Protein AF-A0AAD5E4S0-F1 (afdb_monomer)

Solvent-accessible surface area (backbone atoms only — not comparable to full-atom values): 16588 Å² total; per-residue (Å²): 146,89,89,82,89,83,87,84,79,86,90,78,84,78,90,80,91,84,88,80,88,84,82,89,85,84,90,88,87,88,84,90,81,80,92,80,89,74,92,77,89,83,89,81,81,92,75,86,80,80,84,74,90,68,81,85,71,92,66,89,72,76,75,74,69,77,75,75,76,74,74,66,76,81,69,72,75,75,76,70,91,72,64,88,67,81,81,69,80,57,63,67,66,51,32,57,50,37,41,74,74,71,42,52,69,69,58,24,51,50,54,49,52,57,50,48,53,54,48,52,53,50,50,53,54,50,56,70,74,52,79,54,70,68,58,52,52,51,54,53,49,52,52,52,52,52,50,53,50,53,51,53,50,50,55,49,50,54,51,49,53,51,51,52,53,48,51,51,49,54,51,51,52,51,51,51,52,52,50,53,50,53,50,53,51,51,50,53,50,51,52,51,49,54,52,48,51,53,51,52,49,53,48,50,54,51,54,53,51,52,52,50,52,50,53,52,52,53,52,48,55,48,50,53,51,52,51,53,49,53,50,51,52,51,52,50,50,54,51,51,52,50,51,51,52,54,50,51,54,52,51,51,51,50,51,51,54,52,51,58,59,74,79,103

Organism: NCBI:txid1314678

Radius of gyration: 64.19 Å; Cα contacts (8 Å, |Δi|>4): 14; chains: 1; bounding box: 134×62×197 Å

Foldseek 3Di:
DPDDPDPPDPPDDDDDDDDDDDDDDDDDDDDDDDDDDDDDDDDDDDDDDPPDPDDDDPDPPPPPPPPPPCPPPPPPPPPPPDDPPCPPPPLPVQLVVVVVVPDDSVVSNVVSVVVVVVVVVVVVVVVVVDDDPVVVVVVVVVVVVVVVVVVVVVVVVVVVVVVVVVVVVVVVVVVVVVVVVVVVVVVVVVVVVVVVVVVVVVVVVVVVVVVVVVVVVVVVVVVVVVVVVVVVVVVVVVVVVVVVVVVVVVVVVVVVVVVVVVVD

Mean predicted aligned error: 19.93 Å

pLDDT: mean 75.77, std 26.3, range [25.3, 98.69]

Sequence (264 aa):
MASKLWKLSVSNLSKSNISSNIASKPAISLHSAPQTNRSQSLQCSRSLVSTAYRGISLEQRQLTLYSSDRRGFHSTPLARDNSVSPYHFDTFKFVRRLEAEGFTLEQSEAVMSSLREVIDESMVNLSNTMVTKAEQEKTVYTYKVDFASLKSEIQLLEKNDFTMMKAEHERLQGEIEKLRQKLREEITRTQANVRLDLNLEKGRIRDEASAQEIKIKETDTRIESEIAGLRTQMEAIKFQILQYMVGTITGAGALILAYLRMFK

Secondary structure (DSSP, 8-state):
--SSSSSSS---------------------------------------------------------------------------------HHHHHHHHHHTT--HHHHHHHHHHHHHHHHHHHHHHHHHSPPHHHHHHHHHHHHHHHHHHHHHHHHHHHHHHHHHHHHHHHHHHHHHHHHHHHHHHHHHHHHHHHHHHHHHHHHHHHHHHHHHHHHHHHHHHHHHHHHHHHHHHHHHHHHHHHHHHHHHHHHHHHHHHHHHH--

Structure (mmCIF, N/CA/C/O backbone):
data_AF-A0AAD5E4S0-F1
#
_entry.id   AF-A0AAD5E4S0-F1
#
loop_
_atom_site.group_PDB
_atom_site.id
_atom_site.type_symbol
_atom_site.label_atom_id
_atom_site.label_alt_id
_atom_site.label_comp_id
_atom_site.label_asym_id
_atom_site.label_entity_id
_atom_site.label_seq_id
_atom_site.pdbx_PDB_ins_code
_atom_site.Cartn_x
_atom_site.Cartn_y
_atom_site.Cartn_z
_atom_site.occupancy
_atom_site.B_iso_or_equiv
_atom_site.auth_seq_id
_atom_site.auth_comp_id
_atom_site.auth_asym_id
_atom_site.auth_atom_id
_atom_site.pdbx_PDB_model_num
ATOM 1 N N . MET A 1 1 ? -53.804 33.446 -5.342 1.00 48.72 1 MET A N 1
ATOM 2 C CA . MET A 1 1 ? -52.505 34.070 -4.998 1.00 48.72 1 MET A CA 1
ATOM 3 C C . MET A 1 1 ? -52.370 34.188 -3.479 1.00 48.72 1 MET A C 1
ATOM 5 O O . MET A 1 1 ? -52.589 35.257 -2.937 1.00 48.72 1 MET A O 1
ATOM 9 N N . ALA A 1 2 ? -52.067 33.091 -2.778 1.00 44.34 2 ALA A N 1
ATOM 10 C CA . ALA A 1 2 ? -51.912 33.100 -1.317 1.00 44.34 2 ALA A CA 1
ATOM 11 C C . ALA A 1 2 ? -51.135 31.857 -0.842 1.00 44.34 2 ALA A C 1
ATOM 13 O O . ALA A 1 2 ? -51.718 30.943 -0.277 1.00 44.34 2 ALA A O 1
ATOM 14 N N . SER A 1 3 ? -49.833 31.760 -1.139 1.00 43.56 3 SER A N 1
ATOM 15 C CA . SER A 1 3 ? -48.955 30.700 -0.584 1.00 43.56 3 SER A CA 1
ATOM 16 C C . SER A 1 3 ? -47.459 31.065 -0.623 1.00 43.56 3 SER A C 1
ATOM 18 O O . SER A 1 3 ? -46.618 30.212 -0.886 1.00 43.56 3 SER A O 1
ATOM 20 N N . LYS A 1 4 ? -47.091 32.339 -0.410 1.00 48.72 4 LYS A N 1
ATOM 21 C CA . LYS A 1 4 ? -45.670 32.763 -0.389 1.00 48.72 4 LYS A CA 1
ATOM 22 C C . LYS A 1 4 ? -45.287 33.762 0.715 1.00 48.72 4 LYS A C 1
ATOM 24 O O . LYS A 1 4 ? -44.223 34.358 0.637 1.00 48.72 4 LYS A O 1
ATOM 29 N N . LEU A 1 5 ? -46.092 33.913 1.769 1.00 44.03 5 LEU A N 1
ATOM 30 C CA . LEU A 1 5 ? -45.849 34.912 2.826 1.00 44.03 5 LEU A CA 1
ATOM 31 C C . LEU A 1 5 ? -45.750 34.321 4.241 1.00 44.03 5 LEU A C 1
ATOM 33 O O . LEU A 1 5 ? -46.274 34.900 5.179 1.00 44.03 5 LEU A O 1
ATOM 37 N N . TRP A 1 6 ? -45.074 33.179 4.411 1.00 41.22 6 TRP A N 1
ATOM 38 C CA . TRP A 1 6 ? -44.786 32.625 5.751 1.00 41.22 6 TRP A CA 1
ATOM 39 C C . TRP A 1 6 ? -43.362 32.061 5.914 1.00 41.22 6 TRP A C 1
ATOM 41 O O . TRP A 1 6 ? -43.086 31.305 6.836 1.00 41.22 6 TRP A O 1
ATOM 51 N N . LYS A 1 7 ? -42.430 32.433 5.023 1.00 42.06 7 LYS A N 1
ATOM 52 C CA . LYS A 1 7 ? -41.017 31.995 5.066 1.00 42.06 7 LYS A CA 1
ATOM 53 C C . LYS A 1 7 ? -40.014 33.128 5.319 1.00 42.06 7 LYS A C 1
ATOM 55 O O . LYS A 1 7 ? -38.871 33.049 4.889 1.00 42.06 7 LYS A O 1
ATOM 60 N N . LEU A 1 8 ? -40.446 34.171 6.023 1.00 43.22 8 LEU A N 1
ATOM 61 C CA . LEU A 1 8 ? -39.612 35.298 6.453 1.00 43.22 8 LEU A CA 1
ATOM 62 C C . LEU A 1 8 ? -40.018 35.702 7.873 1.00 43.22 8 LEU A C 1
ATOM 64 O O . LEU A 1 8 ? -40.630 36.738 8.100 1.00 43.22 8 LEU A O 1
ATOM 68 N N . SER A 1 9 ? -39.744 34.827 8.832 1.00 41.34 9 SER A N 1
ATOM 69 C CA . SER A 1 9 ? -39.702 35.182 10.247 1.00 41.34 9 SER A CA 1
ATOM 70 C C . SER A 1 9 ? -38.852 34.136 10.952 1.00 41.34 9 SER A C 1
ATOM 72 O O . SER A 1 9 ? -38.962 32.953 10.646 1.00 41.34 9 SER A O 1
ATOM 74 N N . VAL A 1 10 ? -38.006 34.577 11.877 1.00 41.78 10 VAL A N 1
ATOM 75 C CA . VAL A 1 10 ? -37.023 33.791 12.641 1.00 41.78 10 VAL A CA 1
ATOM 76 C C . VAL A 1 10 ? -35.677 33.545 11.934 1.00 41.78 10 VAL A C 1
ATOM 78 O O . VAL A 1 10 ? -35.061 32.489 12.018 1.00 41.78 10 VAL A O 1
ATOM 81 N N . SER A 1 11 ? -35.152 34.593 11.302 1.00 40.69 11 SER A N 1
ATOM 82 C CA . SER A 1 11 ? -33.710 34.845 11.222 1.00 40.69 11 SER A CA 1
ATOM 83 C C . SER A 1 11 ? -33.380 36.026 12.139 1.00 40.69 11 SER A C 1
ATOM 85 O O . SER A 1 11 ? -33.351 37.159 11.672 1.00 40.69 11 SER A O 1
ATOM 87 N N . ASN A 1 12 ? -33.264 35.780 13.449 1.00 34.16 12 ASN A N 1
ATOM 88 C CA . ASN A 1 12 ? -32.577 36.627 14.441 1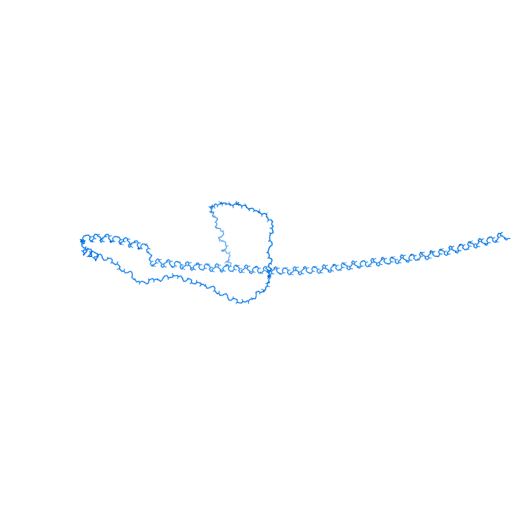.00 34.16 12 ASN A CA 1
ATOM 89 C C . ASN A 1 12 ? -32.970 36.182 15.852 1.00 34.16 12 ASN A C 1
ATOM 91 O O . ASN A 1 12 ? -34.032 36.553 16.330 1.00 34.16 12 ASN A O 1
ATOM 95 N N . LEU A 1 13 ? -32.102 35.425 16.519 1.00 38.56 13 LEU A N 1
ATOM 96 C CA . LEU A 1 13 ? -31.955 35.414 17.978 1.00 38.56 13 LEU A CA 1
ATOM 97 C C . LEU A 1 13 ? -30.553 34.838 18.236 1.00 38.56 13 LEU A C 1
ATOM 99 O O . LEU A 1 13 ? -30.306 33.656 18.045 1.00 38.56 13 LEU A O 1
ATOM 103 N N . SER A 1 14 ? -29.547 35.702 18.239 1.00 35.66 14 SER A N 1
ATOM 104 C CA . SER A 1 14 ? -28.990 36.360 19.425 1.00 35.66 14 SER A CA 1
ATOM 105 C C . SER A 1 14 ? -27.807 35.570 19.984 1.00 35.66 14 SER A C 1
ATOM 107 O O . SER A 1 14 ? -27.939 34.481 20.533 1.00 35.66 14 SER A O 1
ATOM 109 N N . LYS A 1 15 ? -26.630 36.165 19.783 1.00 37.38 15 LYS A N 1
ATOM 110 C CA . LYS A 1 15 ? -25.354 35.811 20.395 1.00 37.38 15 LYS A CA 1
ATOM 111 C C . LYS A 1 15 ? -25.427 36.115 21.893 1.00 37.38 15 LYS A C 1
ATOM 113 O O . LYS A 1 15 ? -25.743 37.243 22.258 1.00 37.38 15 LYS A O 1
ATOM 118 N N . SER A 1 16 ? -24.999 35.185 22.740 1.00 37.03 16 SER A N 1
ATOM 119 C CA . SER A 1 16 ? -24.549 35.510 24.097 1.00 37.03 16 SER A CA 1
ATOM 120 C C . SER A 1 16 ? -23.351 34.648 24.489 1.00 37.03 16 SER A C 1
ATOM 122 O O . SER A 1 16 ? -23.432 33.424 24.523 1.00 37.03 16 SER A O 1
ATOM 124 N N . ASN A 1 17 ? -22.244 35.344 24.753 1.00 32.03 17 ASN A N 1
ATOM 125 C CA . ASN A 1 17 ? -20.992 34.876 25.339 1.00 32.03 17 ASN A CA 1
ATOM 126 C C . ASN A 1 17 ? -21.202 34.129 26.661 1.00 32.03 17 ASN A C 1
ATOM 128 O O . ASN A 1 17 ? -21.849 34.681 27.546 1.00 32.03 17 ASN A O 1
ATOM 132 N N . ILE A 1 18 ? -20.506 33.005 26.855 1.00 35.41 18 ILE A N 1
ATOM 133 C CA . ILE A 1 18 ? -19.943 32.639 28.163 1.00 35.41 18 ILE A CA 1
ATOM 134 C C . ILE A 1 18 ? -18.517 32.136 27.934 1.00 35.41 18 ILE A C 1
ATOM 136 O O . ILE A 1 18 ? -18.272 31.195 27.186 1.00 35.41 18 ILE A O 1
ATOM 140 N N . SER A 1 19 ? -17.588 32.838 28.571 1.00 32.69 19 SER A N 1
ATOM 141 C CA . SER A 1 19 ? -16.164 32.557 28.642 1.00 32.69 19 SER A CA 1
ATOM 142 C C . SER A 1 19 ? -15.886 31.919 30.000 1.00 32.69 19 SER A C 1
ATOM 144 O O . SER A 1 19 ? -16.289 32.483 31.015 1.00 32.69 19 SER A O 1
ATOM 146 N N . SER A 1 20 ? -15.177 30.792 30.042 1.00 37.56 20 SER A N 1
ATOM 147 C CA . SER A 1 20 ? -14.407 30.403 31.227 1.00 37.56 20 SER A CA 1
ATOM 148 C C . SER A 1 20 ? -13.286 29.436 30.851 1.00 37.56 20 SER A C 1
ATOM 150 O O . SER A 1 20 ? -13.524 28.301 30.445 1.00 37.56 20 SER A O 1
ATOM 152 N N . ASN A 1 21 ? -12.066 29.956 31.000 1.00 32.91 21 ASN A N 1
ATOM 153 C CA . ASN A 1 21 ? -10.779 29.282 31.150 1.00 32.91 21 ASN A CA 1
ATOM 154 C C . ASN A 1 21 ? -10.852 27.896 31.810 1.00 32.91 21 ASN A C 1
ATOM 156 O O . ASN A 1 21 ? -11.614 27.743 32.754 1.00 32.91 21 ASN A O 1
ATOM 160 N N . ILE A 1 22 ? -9.936 26.989 31.440 1.00 36.50 22 ILE A N 1
ATOM 161 C CA . ILE A 1 22 ? -9.027 26.300 32.380 1.00 36.50 22 ILE A CA 1
ATOM 162 C C . ILE A 1 22 ? -7.842 25.682 31.606 1.00 36.50 22 ILE A C 1
ATOM 164 O O . ILE A 1 22 ? -7.992 24.808 30.761 1.00 36.50 22 ILE A O 1
ATOM 168 N N . ALA A 1 23 ? -6.666 26.214 31.945 1.00 35.94 23 ALA A N 1
ATOM 169 C CA . ALA A 1 23 ? -5.362 25.575 32.121 1.00 35.94 23 ALA A CA 1
ATOM 170 C C . ALA A 1 23 ? -4.750 24.687 31.018 1.00 35.94 23 ALA A C 1
ATOM 172 O O . ALA A 1 23 ? -4.952 23.481 30.925 1.00 35.94 23 ALA A O 1
ATOM 173 N N . SER A 1 24 ? -3.798 25.312 30.334 1.00 33.66 24 SER A N 1
ATOM 174 C CA . SER A 1 24 ? -2.521 24.747 29.905 1.00 33.66 24 SER A CA 1
ATOM 175 C C . SER A 1 24 ? -1.682 24.210 31.078 1.00 33.66 24 SER A C 1
ATOM 177 O O . SER A 1 24 ? -1.623 24.870 32.118 1.00 33.66 24 SER A O 1
ATOM 179 N N . LYS A 1 25 ? -0.966 23.082 30.882 1.00 35.62 25 LYS A N 1
ATOM 180 C CA . LYS A 1 25 ? 0.392 22.778 31.418 1.00 35.62 25 LYS A CA 1
ATOM 181 C C . LYS A 1 25 ? 0.906 21.377 30.981 1.00 35.62 25 LYS A C 1
ATOM 183 O O . LYS A 1 25 ? 0.113 20.621 30.435 1.00 35.62 25 LYS A O 1
ATOM 188 N N . PRO A 1 26 ? 2.222 21.064 31.070 1.00 40.19 26 PRO A N 1
ATOM 189 C CA . PRO A 1 26 ? 3.080 21.044 29.883 1.00 40.19 26 PRO A CA 1
ATOM 190 C C . PRO A 1 26 ? 3.907 19.749 29.693 1.00 40.19 26 PRO A C 1
ATOM 192 O O . PRO A 1 26 ? 3.765 18.766 30.411 1.00 40.19 26 PRO A O 1
ATOM 195 N N . ALA A 1 27 ? 4.785 19.819 28.688 1.00 34.06 27 ALA A N 1
ATOM 196 C CA . ALA A 1 27 ? 5.761 18.849 28.203 1.00 34.06 27 ALA A CA 1
ATOM 197 C C . ALA A 1 27 ? 6.660 18.168 29.253 1.00 34.06 27 ALA A C 1
ATOM 199 O O . ALA A 1 27 ? 7.137 18.802 30.193 1.00 34.06 27 ALA A O 1
ATOM 200 N N . ILE A 1 28 ? 7.020 16.913 28.962 1.00 33.41 28 ILE A N 1
ATOM 201 C CA . ILE A 1 28 ? 8.250 16.270 29.437 1.00 33.41 28 ILE A CA 1
ATOM 202 C C . ILE A 1 28 ? 8.939 15.636 28.225 1.00 33.41 28 ILE A C 1
ATOM 204 O O . ILE A 1 28 ? 8.455 14.674 27.635 1.00 33.41 28 ILE A O 1
ATOM 208 N N . SER A 1 29 ? 10.081 16.205 27.859 1.00 32.38 29 SER A N 1
ATOM 209 C CA . SER A 1 29 ? 11.101 15.615 26.994 1.00 32.38 29 SER A CA 1
ATOM 210 C C . SER A 1 29 ? 12.356 15.379 27.828 1.00 32.38 29 SER A C 1
ATOM 212 O O . SER A 1 29 ? 12.659 16.238 28.652 1.00 32.38 29 SER A O 1
ATOM 214 N N . LEU A 1 30 ? 13.086 14.297 27.525 1.00 29.17 30 LEU A N 1
ATOM 215 C CA . LEU A 1 30 ? 14.513 14.001 27.790 1.00 29.17 30 LEU A CA 1
ATOM 216 C C . LEU A 1 30 ? 14.708 12.652 28.497 1.00 29.17 30 LEU A C 1
ATOM 218 O O . LEU A 1 30 ? 14.674 12.584 29.719 1.00 29.17 30 LEU A O 1
ATOM 222 N N . HIS A 1 31 ? 15.068 11.614 27.738 1.00 30.72 31 HIS A N 1
ATOM 223 C CA . HIS A 1 31 ? 16.449 11.128 27.814 1.00 30.72 31 HIS A CA 1
ATOM 224 C C . HIS A 1 31 ? 16.799 10.206 26.643 1.00 30.72 31 HIS A C 1
ATOM 226 O O . HIS A 1 31 ? 16.205 9.155 26.428 1.00 30.72 31 HIS A O 1
ATOM 232 N N . SER A 1 32 ? 17.805 10.643 25.898 1.00 34.56 32 SER A N 1
ATOM 233 C CA . SER A 1 32 ? 18.635 9.879 24.979 1.00 34.56 32 SER A CA 1
ATOM 234 C C . SER A 1 32 ? 19.605 8.979 25.751 1.00 34.56 32 SER A C 1
ATOM 236 O O . SER A 1 32 ? 20.244 9.441 26.693 1.00 34.56 32 SER A O 1
ATOM 238 N N . ALA A 1 33 ? 19.780 7.736 25.303 1.00 33.00 33 ALA A N 1
ATOM 239 C CA . ALA A 1 33 ? 20.867 6.843 25.707 1.00 33.00 33 ALA A CA 1
ATOM 240 C C . ALA A 1 33 ? 21.205 5.893 24.532 1.00 33.00 33 ALA A C 1
ATOM 242 O O . ALA A 1 33 ? 20.361 5.684 23.662 1.00 33.00 33 ALA A O 1
ATOM 243 N N . PRO A 1 34 ? 22.453 5.411 24.422 1.00 36.16 34 PRO A N 1
ATOM 244 C CA . PRO A 1 34 ? 23.268 5.687 23.243 1.00 36.16 34 PRO A CA 1
ATOM 245 C C . PRO A 1 34 ? 23.386 4.526 22.253 1.00 36.16 34 PRO A C 1
ATOM 247 O O . PRO A 1 34 ? 23.270 3.353 22.600 1.00 36.16 34 PRO A O 1
ATOM 250 N N . GLN A 1 35 ? 23.717 4.888 21.011 1.00 32.38 35 GLN A N 1
ATOM 251 C CA . GLN A 1 35 ? 24.239 3.965 20.011 1.00 32.38 35 GLN A CA 1
ATOM 252 C C . GLN A 1 35 ? 25.586 3.400 20.472 1.00 32.38 35 GLN A C 1
ATOM 254 O O . GLN A 1 35 ? 26.544 4.146 20.673 1.00 32.38 35 GLN A O 1
ATOM 259 N N . THR A 1 36 ? 25.677 2.077 20.581 1.00 34.50 36 THR A N 1
ATOM 260 C CA . THR A 1 36 ? 26.953 1.367 20.632 1.00 34.50 36 THR A CA 1
ATOM 261 C C . THR A 1 36 ? 27.122 0.596 19.330 1.00 34.50 36 THR A C 1
ATOM 263 O O . THR A 1 36 ? 26.393 -0.333 18.995 1.00 34.50 36 THR A O 1
ATOM 266 N N . ASN A 1 37 ? 28.090 1.060 18.551 1.00 31.53 37 ASN A N 1
ATOM 267 C CA . ASN A 1 37 ? 28.554 0.421 17.338 1.00 31.53 37 ASN A CA 1
ATOM 268 C C . ASN A 1 37 ? 29.572 -0.647 17.765 1.00 31.53 37 ASN A C 1
ATOM 270 O O . ASN A 1 37 ? 30.621 -0.304 18.312 1.00 31.53 37 ASN A O 1
ATOM 274 N N . ARG A 1 38 ? 29.285 -1.935 17.551 1.00 31.19 38 ARG A N 1
ATOM 275 C CA . ARG A 1 38 ? 30.330 -2.968 17.584 1.00 31.19 38 ARG A CA 1
ATOM 276 C C . ARG A 1 38 ? 30.044 -4.068 16.574 1.00 31.19 38 ARG A C 1
ATOM 278 O O . ARG A 1 38 ? 29.251 -4.976 16.792 1.00 31.19 38 ARG A O 1
ATOM 285 N N . SER A 1 39 ? 30.753 -3.959 15.463 1.00 31.19 39 SER A N 1
ATOM 286 C CA . SER A 1 39 ? 31.013 -5.018 14.503 1.00 31.19 39 SER A CA 1
ATOM 287 C C . SER A 1 39 ? 31.665 -6.216 15.202 1.00 31.19 39 SER A C 1
ATOM 289 O O . SER A 1 39 ? 32.690 -6.042 15.857 1.00 31.19 39 SER A O 1
ATOM 291 N N . GLN A 1 40 ? 31.112 -7.417 15.027 1.00 32.81 40 GLN A N 1
ATOM 292 C CA . GLN A 1 40 ? 31.751 -8.550 14.333 1.00 32.81 40 GLN A CA 1
ATOM 293 C C . GLN A 1 40 ? 31.108 -9.891 14.721 1.00 32.81 40 GLN A C 1
ATOM 295 O O . GLN A 1 40 ? 31.019 -10.246 15.889 1.00 32.81 40 GLN A O 1
ATOM 300 N N . SER A 1 41 ? 30.702 -10.602 13.663 1.00 33.78 41 SER A N 1
ATOM 301 C CA . SER A 1 41 ? 30.664 -12.056 13.469 1.00 33.78 41 SER A CA 1
ATOM 302 C C . SER A 1 41 ? 30.190 -12.956 14.611 1.00 33.78 41 SER A C 1
ATOM 304 O O . SER A 1 41 ? 30.883 -13.117 15.605 1.00 33.78 41 SER A O 1
ATOM 306 N N . LEU A 1 42 ? 29.139 -13.729 14.335 1.00 32.94 42 LEU A N 1
ATOM 307 C CA . LEU A 1 42 ? 29.241 -15.190 14.285 1.00 32.94 42 LEU A CA 1
ATOM 308 C C . LEU A 1 42 ? 28.070 -15.742 13.464 1.00 32.94 42 LEU A C 1
ATOM 310 O O . LEU A 1 42 ? 26.901 -15.463 13.713 1.00 32.94 42 LEU A O 1
ATOM 314 N N . GLN A 1 43 ? 28.436 -16.469 12.415 1.00 33.16 43 GLN A N 1
ATOM 315 C CA . GLN A 1 43 ? 27.548 -17.217 11.540 1.00 33.16 43 GLN A CA 1
ATOM 316 C C . GLN A 1 43 ? 26.930 -18.383 12.316 1.00 33.16 43 GLN A C 1
ATOM 318 O O . GLN A 1 43 ? 27.665 -19.116 12.972 1.00 33.16 43 GLN A O 1
ATOM 323 N N . CYS A 1 44 ? 25.626 -18.629 12.161 1.00 25.30 44 CYS A N 1
ATOM 324 C CA . CYS A 1 44 ? 25.104 -19.995 12.193 1.00 25.30 44 CYS A CA 1
ATOM 325 C C . CYS A 1 44 ? 23.726 -20.096 11.517 1.00 25.30 44 CYS A C 1
ATOM 327 O O . CYS A 1 44 ? 22.774 -19.433 11.913 1.00 25.30 44 CYS A O 1
ATOM 329 N N . SER A 1 45 ? 23.659 -20.990 10.528 1.00 33.62 45 SER A N 1
ATOM 330 C CA . SER A 1 45 ? 22.479 -21.710 10.025 1.00 33.62 45 SER A CA 1
ATOM 331 C C . SER A 1 45 ? 21.404 -20.951 9.234 1.00 33.62 45 SER A C 1
ATOM 333 O O . SER A 1 45 ? 20.380 -20.508 9.746 1.00 33.62 45 SER A O 1
ATOM 335 N N . ARG A 1 46 ? 21.592 -20.959 7.906 1.00 35.09 46 ARG A N 1
ATOM 336 C CA . ARG A 1 46 ? 20.515 -20.886 6.910 1.00 35.09 46 ARG A CA 1
ATOM 337 C C . ARG A 1 46 ? 19.624 -22.129 7.024 1.00 35.09 46 ARG A C 1
ATOM 339 O O . ARG A 1 46 ? 20.075 -23.230 6.729 1.00 35.09 46 ARG A O 1
ATOM 346 N N . SER A 1 47 ? 18.349 -21.924 7.328 1.00 31.83 47 SER A N 1
ATOM 347 C CA . SER A 1 47 ? 17.265 -22.828 6.941 1.00 31.83 47 SER A CA 1
ATOM 348 C C . SER A 1 47 ? 16.281 -22.018 6.101 1.00 31.83 47 SER A C 1
ATOM 350 O O . SER A 1 47 ? 15.721 -21.024 6.563 1.00 31.83 47 SER A O 1
ATOM 352 N N . LEU A 1 48 ? 16.153 -22.393 4.830 1.00 38.06 48 LEU A N 1
ATOM 353 C CA . LEU A 1 48 ? 15.262 -21.774 3.857 1.00 38.06 48 LEU A CA 1
ATOM 354 C C . LEU A 1 48 ? 13.811 -22.141 4.189 1.00 38.06 48 LEU A C 1
ATOM 356 O O . LEU A 1 48 ? 13.394 -23.274 3.957 1.00 38.06 48 LEU A O 1
ATOM 360 N N . VAL A 1 49 ? 13.021 -21.180 4.669 1.00 36.16 49 VAL A N 1
ATOM 361 C CA . VAL A 1 49 ? 11.558 -21.307 4.646 1.00 36.16 49 VAL A CA 1
ATOM 362 C C . VAL A 1 49 ? 11.081 -20.837 3.276 1.00 36.16 49 VAL A C 1
ATOM 364 O O . VAL A 1 49 ? 11.024 -19.647 2.979 1.00 36.16 49 VAL A O 1
ATOM 367 N N . SER A 1 50 ? 10.789 -21.812 2.420 1.00 30.14 50 SER A N 1
ATOM 368 C CA . SER A 1 50 ? 10.086 -21.629 1.155 1.00 30.14 50 SER A CA 1
ATOM 369 C C . SER A 1 50 ? 8.634 -21.239 1.443 1.00 30.14 50 SER A C 1
ATOM 371 O O . SER A 1 50 ? 7.821 -22.075 1.837 1.00 30.14 50 SER A O 1
ATOM 373 N N . THR A 1 51 ? 8.296 -19.960 1.280 1.00 37.16 51 THR A N 1
ATOM 374 C CA . THR A 1 51 ? 6.905 -19.495 1.290 1.00 37.16 51 THR A CA 1
ATOM 375 C C . THR A 1 51 ? 6.268 -19.821 -0.059 1.00 37.16 51 THR A C 1
ATOM 377 O O . THR A 1 51 ? 6.283 -19.021 -0.992 1.00 37.16 51 THR A O 1
ATOM 380 N N . ALA A 1 52 ? 5.701 -21.020 -0.167 1.00 37.09 52 ALA A N 1
ATOM 381 C CA . ALA A 1 52 ? 4.770 -21.352 -1.232 1.00 37.09 52 ALA A CA 1
ATOM 382 C C . ALA A 1 52 ? 3.381 -20.808 -0.864 1.00 37.09 52 ALA A C 1
ATOM 384 O O . ALA A 1 52 ? 2.687 -21.370 -0.018 1.00 37.09 52 ALA A O 1
ATOM 385 N N . TYR A 1 53 ? 2.961 -19.728 -1.524 1.00 39.25 53 TYR A N 1
ATOM 386 C CA . TYR A 1 53 ? 1.551 -19.352 -1.602 1.00 39.25 53 TYR A CA 1
ATOM 387 C C . TYR A 1 53 ? 0.816 -20.431 -2.405 1.00 39.25 53 TYR A C 1
ATOM 389 O O . TYR A 1 53 ? 0.789 -20.402 -3.635 1.00 39.25 53 TYR A O 1
ATOM 397 N N . ARG A 1 54 ? 0.247 -21.419 -1.711 1.00 33.47 54 ARG A N 1
ATOM 398 C CA . ARG A 1 54 ? -0.801 -22.280 -2.265 1.00 33.47 54 ARG A CA 1
ATOM 399 C C . ARG A 1 54 ? -2.149 -21.749 -1.809 1.00 33.47 54 ARG A C 1
ATOM 401 O O . ARG A 1 54 ? -2.335 -21.431 -0.638 1.00 33.47 54 ARG A O 1
ATOM 408 N N . GLY A 1 55 ? -3.032 -21.597 -2.791 1.00 38.72 55 GLY A N 1
ATOM 409 C CA . GLY A 1 55 ? -4.332 -20.964 -2.666 1.00 38.72 55 GLY A CA 1
ATOM 410 C C . GLY A 1 55 ? -5.158 -21.510 -1.512 1.00 38.72 55 GLY A C 1
ATOM 411 O O . GLY A 1 55 ? -5.213 -22.713 -1.268 1.00 38.72 55 GLY A O 1
ATOM 412 N N . ILE A 1 56 ? -5.824 -20.586 -0.832 1.00 38.09 56 ILE A N 1
ATOM 413 C CA . ILE A 1 56 ? -6.879 -20.895 0.119 1.00 38.09 56 ILE A CA 1
ATOM 414 C C . ILE A 1 56 ? -8.101 -21.261 -0.724 1.00 38.09 56 ILE A C 1
ATOM 416 O O . ILE A 1 56 ? -8.823 -20.396 -1.218 1.00 38.09 56 ILE A O 1
ATOM 420 N N . SER A 1 57 ? -8.280 -22.560 -0.950 1.00 36.03 57 SER A N 1
ATOM 421 C CA . SER A 1 57 ? -9.569 -23.125 -1.317 1.00 36.03 57 SER A CA 1
ATOM 422 C C . SER A 1 57 ? -10.558 -22.824 -0.194 1.00 36.03 57 SER A C 1
ATOM 424 O O . SER A 1 57 ? -10.267 -23.049 0.981 1.00 36.03 57 SER A O 1
ATOM 426 N N . LEU A 1 58 ? -11.717 -22.293 -0.579 1.00 44.38 58 LEU A N 1
ATOM 427 C CA . LEU A 1 58 ? -12.898 -22.118 0.259 1.00 44.38 58 LEU A CA 1
ATOM 428 C C . LEU A 1 58 ? -13.372 -23.488 0.753 1.00 44.38 58 LEU A C 1
ATOM 430 O O . LEU A 1 58 ? -14.229 -24.118 0.142 1.00 44.38 58 LEU A O 1
ATOM 434 N N . GLU A 1 59 ? -12.795 -23.958 1.850 1.00 34.91 59 GLU A N 1
ATOM 435 C CA . GLU A 1 59 ? -13.343 -25.069 2.608 1.00 34.91 59 GLU A CA 1
ATOM 436 C C . GLU A 1 59 ? -14.157 -24.485 3.761 1.00 34.91 59 GLU A C 1
ATOM 438 O O . GLU A 1 59 ? -13.656 -23.706 4.576 1.00 34.91 59 GLU A O 1
ATOM 443 N N . GLN A 1 60 ? -15.445 -24.827 3.770 1.00 38.34 60 GLN A N 1
ATOM 444 C CA . GLN A 1 60 ? -16.423 -24.542 4.813 1.00 38.34 60 GLN A CA 1
ATOM 445 C C . GLN A 1 60 ? -15.937 -25.062 6.171 1.00 38.34 60 GLN A C 1
ATOM 447 O O . GLN A 1 60 ? -16.374 -26.098 6.665 1.00 38.34 60 GLN A O 1
ATOM 452 N N . ARG A 1 61 ? -15.067 -24.306 6.837 1.00 35.06 61 ARG A N 1
ATOM 453 C CA . ARG A 1 61 ? -14.895 -24.432 8.278 1.00 35.06 61 ARG A CA 1
ATOM 454 C C . ARG A 1 61 ? -16.077 -23.741 8.928 1.00 35.06 61 ARG A C 1
ATOM 456 O O . ARG A 1 61 ? -16.097 -22.525 9.102 1.00 35.06 61 ARG A O 1
ATOM 463 N N . GLN A 1 62 ? -17.079 -24.556 9.248 1.00 36.56 62 GLN A N 1
ATOM 464 C CA . GLN A 1 62 ? -18.058 -24.253 10.279 1.00 36.56 62 GLN A CA 1
ATOM 465 C C . GLN A 1 62 ? -17.283 -23.730 11.490 1.00 36.56 62 GLN A C 1
ATOM 467 O O . GLN A 1 62 ? -16.563 -24.479 12.150 1.00 36.56 62 GLN A O 1
ATOM 472 N N . LEU A 1 63 ? -17.373 -22.423 11.732 1.00 34.94 63 LEU A N 1
ATOM 473 C CA . LEU A 1 63 ? -16.946 -21.838 12.988 1.00 34.94 63 LEU A CA 1
ATOM 474 C C . LEU A 1 63 ? -17.887 -22.419 14.034 1.00 34.94 63 LEU A C 1
ATOM 476 O O . LEU A 1 63 ? -19.021 -21.970 14.192 1.00 34.94 63 LEU A O 1
ATOM 480 N N . THR A 1 64 ? -17.420 -23.482 14.684 1.00 33.69 64 THR A N 1
ATOM 481 C CA . THR A 1 64 ? -17.936 -23.953 15.958 1.00 33.69 64 THR A CA 1
ATOM 482 C C . THR A 1 64 ? -18.085 -22.730 16.836 1.00 33.69 64 THR A C 1
ATOM 484 O O . THR A 1 64 ? -17.096 -22.102 17.220 1.00 33.69 64 THR A O 1
ATOM 487 N N . LEU A 1 65 ? -19.350 -22.366 17.032 1.00 37.06 65 LEU A N 1
ATOM 488 C CA . LEU A 1 65 ? -19.809 -21.300 17.892 1.00 37.06 65 LEU A CA 1
ATOM 489 C C . LEU A 1 65 ? -18.972 -21.348 19.158 1.00 37.06 65 LEU A C 1
ATOM 491 O O . LEU A 1 65 ? -18.959 -22.368 19.849 1.00 37.06 65 LEU A O 1
ATOM 495 N N . TYR A 1 66 ? -18.259 -20.254 19.418 1.00 40.28 66 TYR A N 1
ATOM 496 C CA . TYR A 1 66 ? -17.688 -19.990 20.723 1.00 40.28 66 TYR A CA 1
ATOM 497 C C . TYR A 1 66 ? -18.815 -20.269 21.710 1.00 40.28 66 TYR A C 1
ATOM 499 O O . TYR A 1 66 ? -19.852 -19.596 21.682 1.00 40.28 66 TYR A O 1
ATOM 507 N N . SER A 1 67 ? -18.662 -21.343 22.480 1.00 39.75 67 SER A N 1
ATOM 508 C CA . SER A 1 67 ? -19.574 -21.693 23.546 1.00 39.75 67 SER A CA 1
ATOM 509 C C . SER A 1 67 ? -19.606 -20.470 24.439 1.00 39.75 67 SER A C 1
ATOM 511 O O . SER A 1 67 ? -18.644 -20.192 25.155 1.00 39.75 67 SER A O 1
ATOM 513 N N . SER A 1 68 ? -20.675 -19.681 24.308 1.00 44.81 68 SER A N 1
ATOM 514 C CA . SER A 1 68 ? -21.042 -18.700 25.309 1.00 44.81 68 SER A CA 1
ATOM 515 C C . SER A 1 68 ? -21.210 -19.517 26.562 1.00 44.81 68 SER A C 1
ATOM 517 O O . SER A 1 68 ? -22.228 -20.184 26.748 1.00 44.81 68 SER A O 1
ATOM 519 N N . ASP A 1 69 ? -20.146 -19.525 27.350 1.00 40.00 69 ASP A N 1
ATOM 520 C CA . ASP A 1 69 ? -20.137 -20.033 28.692 1.00 40.00 69 ASP A CA 1
ATOM 521 C C . ASP A 1 69 ? -21.159 -19.154 29.401 1.00 40.00 69 ASP A C 1
ATOM 523 O O . ASP A 1 69 ? -20.891 -18.018 29.807 1.00 40.00 69 ASP A O 1
ATOM 527 N N . ARG A 1 70 ? -22.411 -19.625 29.391 1.00 48.56 70 ARG A N 1
ATOM 528 C CA . ARG A 1 70 ? -23.494 -19.089 30.191 1.00 48.56 70 ARG A CA 1
ATOM 529 C C . ARG A 1 70 ? -23.057 -19.384 31.612 1.00 48.56 70 ARG A C 1
ATOM 531 O O . ARG A 1 70 ? -23.507 -20.352 32.215 1.00 48.56 70 ARG A O 1
ATOM 538 N N . ARG A 1 71 ? -22.173 -18.534 32.139 1.00 45.31 71 ARG A N 1
ATOM 539 C CA . ARG A 1 71 ? -22.046 -18.296 33.564 1.00 45.31 71 ARG A CA 1
ATOM 540 C C . ARG A 1 71 ? -23.437 -17.876 33.991 1.00 45.31 71 ARG A C 1
ATOM 542 O O . ARG A 1 71 ? -23.835 -16.726 33.821 1.00 45.31 71 ARG A O 1
ATOM 549 N N . GLY A 1 72 ? -24.226 -18.871 34.388 1.00 44.75 72 GLY A N 1
ATOM 550 C CA . GLY A 1 72 ? -25.522 -18.660 34.984 1.00 44.75 72 GLY A CA 1
ATOM 551 C C . GLY A 1 72 ? -25.268 -17.700 36.120 1.00 44.75 72 GLY A C 1
ATOM 552 O O . GLY A 1 72 ? -24.491 -18.009 37.020 1.00 44.75 72 GLY A O 1
ATOM 553 N N . PHE A 1 73 ? -25.843 -16.504 36.022 1.00 52.88 73 PHE A N 1
ATOM 554 C CA . PHE A 1 73 ? -25.905 -15.597 37.149 1.00 52.88 73 PHE A CA 1
ATOM 555 C C . PHE A 1 73 ? -26.393 -16.435 38.323 1.00 52.88 73 PHE A C 1
ATOM 557 O O . PHE A 1 73 ? -27.489 -16.996 38.253 1.00 52.88 73 PHE A O 1
ATOM 564 N N . HIS A 1 74 ? -25.539 -16.604 39.334 1.00 48.28 74 HIS A N 1
ATOM 565 C CA . HIS A 1 74 ? -25.880 -17.319 40.549 1.00 48.28 74 HIS A CA 1
ATOM 566 C C . HIS A 1 74 ? -27.018 -16.544 41.209 1.00 48.28 74 HIS A C 1
ATOM 568 O O . HIS A 1 74 ? -26.804 -15.632 41.998 1.00 48.28 74 HIS A O 1
ATOM 574 N N . SER A 1 75 ? -28.249 -16.868 40.824 1.00 51.94 75 SER A N 1
ATOM 575 C CA . SER A 1 75 ? -29.418 -16.561 41.618 1.00 51.94 75 SER A CA 1
ATOM 576 C C . SER A 1 75 ? -29.301 -17.494 42.803 1.00 51.94 75 SER A C 1
ATOM 578 O O . SER A 1 75 ? -29.570 -18.691 42.692 1.00 51.94 75 SER A O 1
ATOM 580 N N . THR A 1 76 ? -28.794 -16.963 43.912 1.00 55.34 76 THR A N 1
ATOM 581 C CA . THR A 1 76 ? -28.994 -17.590 45.209 1.00 55.34 76 THR A CA 1
ATOM 582 C C . THR A 1 76 ? -30.479 -17.937 45.289 1.00 55.34 76 THR A C 1
ATOM 584 O O . THR A 1 76 ? -31.318 -17.067 45.026 1.00 55.34 76 THR A O 1
ATOM 587 N N . PRO A 1 77 ? -30.837 -19.212 45.525 1.00 48.56 77 PRO A N 1
ATOM 588 C CA . PRO A 1 77 ? -32.235 -19.570 45.642 1.00 48.56 77 PRO A CA 1
ATOM 589 C C . PRO A 1 77 ? -32.789 -18.704 46.764 1.00 48.56 77 PRO A C 1
ATOM 591 O O . PRO A 1 77 ? -32.234 -18.700 47.864 1.00 48.56 77 PRO A O 1
ATOM 594 N N . LEU A 1 78 ? -33.822 -17.913 46.458 1.00 52.09 78 LEU A N 1
ATOM 595 C CA . LEU A 1 78 ? -34.573 -17.189 47.471 1.00 52.09 78 LEU A CA 1
ATOM 596 C C . LEU A 1 78 ? -34.975 -18.237 48.495 1.00 52.09 78 LEU A C 1
ATOM 598 O O . LEU A 1 78 ? -35.784 -19.115 48.186 1.00 52.09 78 LEU A O 1
ATOM 602 N N . ALA A 1 79 ? -34.332 -18.190 49.663 1.00 49.88 79 ALA A N 1
ATOM 603 C CA . ALA A 1 79 ? -34.703 -19.006 50.793 1.00 49.88 79 ALA A CA 1
ATOM 604 C C . ALA A 1 79 ? -36.192 -18.753 50.985 1.00 49.88 79 ALA A C 1
ATOM 606 O O . ALA A 1 79 ? -36.628 -17.642 51.302 1.00 49.88 79 ALA A O 1
ATOM 607 N N . ARG A 1 80 ? -36.950 -19.785 50.614 1.00 43.03 80 ARG A N 1
ATOM 608 C CA . ARG A 1 80 ? -38.388 -19.864 50.734 1.00 43.03 80 ARG A CA 1
ATOM 609 C C . ARG A 1 80 ? -38.727 -19.342 52.111 1.00 43.03 80 ARG A C 1
ATOM 611 O O . ARG A 1 80 ? -38.145 -19.786 53.096 1.00 43.03 80 ARG A O 1
ATOM 618 N N . ASP A 1 81 ? -39.613 -18.359 52.102 1.00 51.47 81 ASP A N 1
ATOM 619 C CA . ASP A 1 81 ? -40.295 -17.833 53.263 1.00 51.47 81 ASP A CA 1
ATOM 620 C C . ASP A 1 81 ? -40.683 -18.992 54.182 1.00 51.47 81 ASP A C 1
ATOM 622 O O . ASP A 1 81 ? -41.611 -19.750 53.913 1.00 51.47 81 ASP A O 1
ATOM 626 N N . ASN A 1 82 ? -39.865 -19.195 55.201 1.00 47.06 82 ASN A N 1
ATOM 627 C CA . ASN A 1 82 ? -40.123 -20.122 56.274 1.00 47.06 82 ASN A CA 1
ATOM 628 C C . ASN A 1 82 ? -39.870 -19.302 57.515 1.00 47.06 82 ASN A C 1
ATOM 630 O O . ASN A 1 82 ? -38.804 -19.382 58.116 1.00 47.06 82 ASN A O 1
ATOM 634 N N . SER A 1 83 ? -40.873 -18.478 57.819 1.00 46.50 83 SER A N 1
ATOM 635 C CA . SER A 1 83 ? -41.085 -17.828 59.098 1.00 46.50 83 SER A CA 1
ATOM 636 C C . SER A 1 83 ? -39.886 -17.019 59.588 1.00 46.50 83 SER A C 1
ATOM 638 O O . SER A 1 83 ? -38.874 -17.556 60.037 1.00 46.50 83 SER A O 1
ATOM 640 N N . VAL A 1 84 ? -40.076 -15.708 59.714 1.00 53.06 84 VAL A N 1
ATOM 641 C CA . VAL A 1 84 ? -39.635 -15.078 60.960 1.00 53.06 84 VAL A CA 1
ATOM 642 C C . VAL A 1 84 ? -40.283 -15.917 62.059 1.00 53.06 84 VAL A C 1
ATOM 644 O O . VAL A 1 84 ? -41.465 -15.753 62.350 1.00 53.06 84 VAL A O 1
ATOM 647 N N . SER A 1 85 ? -39.570 -16.933 62.552 1.00 49.38 85 SER A N 1
ATOM 648 C CA . SER A 1 85 ? -39.975 -17.635 63.753 1.00 49.38 85 SER A CA 1
ATOM 649 C C . SER A 1 85 ? -40.170 -16.513 64.757 1.00 49.38 85 SER A C 1
ATOM 651 O O . SER A 1 85 ? -39.241 -15.712 64.928 1.00 49.38 85 SER A O 1
ATOM 653 N N . PRO A 1 86 ? -41.361 -16.366 65.351 1.00 52.94 86 PRO A N 1
ATOM 654 C CA . PRO A 1 86 ? -41.527 -15.450 66.447 1.00 52.94 86 PRO A CA 1
ATOM 655 C C . PRO A 1 86 ? -40.687 -16.030 67.583 1.00 52.94 86 PRO A C 1
ATOM 657 O O . PRO A 1 86 ? -41.182 -16.764 68.433 1.00 52.94 86 PRO A O 1
ATOM 660 N N . TYR A 1 87 ? -39.388 -15.724 67.597 1.00 58.09 87 TYR A N 1
ATOM 661 C CA . TYR A 1 87 ? -38.547 -15.819 68.777 1.00 58.09 87 TYR A CA 1
ATOM 662 C C . TYR A 1 87 ? -39.028 -14.712 69.714 1.00 58.09 87 TYR A C 1
ATOM 664 O O . TYR A 1 87 ? -38.379 -13.693 69.911 1.00 58.09 87 TYR A O 1
ATOM 672 N N . HIS A 1 88 ? -40.259 -14.859 70.197 1.00 67.62 88 HIS A N 1
ATOM 673 C CA . HIS A 1 88 ? -40.822 -13.997 71.208 1.00 67.62 88 HIS A CA 1
ATOM 674 C C . HIS A 1 88 ? -40.066 -14.327 72.478 1.00 67.62 88 HIS A C 1
ATOM 676 O O . HIS A 1 88 ? -40.132 -15.447 72.992 1.00 67.62 88 HIS A O 1
ATOM 682 N N . PHE A 1 89 ? -39.264 -13.366 72.918 1.00 77.75 89 PHE A N 1
ATOM 683 C CA . PHE A 1 89 ? -38.524 -13.497 74.150 1.00 77.75 89 PHE A CA 1
ATOM 684 C C . PHE A 1 89 ? -39.531 -13.526 75.307 1.00 77.75 89 PHE A C 1
ATOM 686 O O . PHE A 1 89 ? -40.122 -12.508 75.675 1.00 77.75 89 PHE A O 1
ATOM 693 N N . ASP A 1 90 ? -39.772 -14.720 75.848 1.00 84.81 90 ASP A N 1
ATOM 694 C CA . ASP A 1 90 ? -40.703 -14.924 76.954 1.00 84.81 90 ASP A CA 1
ATOM 695 C C . ASP A 1 90 ? -40.065 -14.439 78.261 1.00 84.81 90 ASP A C 1
ATOM 697 O O . ASP A 1 90 ? -39.321 -15.153 78.940 1.00 84.81 90 ASP A O 1
ATOM 701 N N . THR A 1 91 ? -40.376 -13.183 78.584 1.00 87.38 91 THR A N 1
ATOM 702 C CA . THR A 1 91 ? -39.927 -12.487 79.794 1.00 87.38 91 THR A CA 1
ATOM 703 C C . THR A 1 91 ? -40.310 -13.268 81.057 1.00 87.38 91 THR A C 1
ATOM 705 O O . THR A 1 91 ? -39.506 -13.399 81.976 1.00 87.38 91 THR A O 1
ATOM 708 N N . PHE A 1 92 ? -41.525 -13.819 81.110 1.00 86.81 92 PHE A N 1
ATOM 709 C CA . PHE A 1 92 ? -42.057 -14.449 82.317 1.00 86.81 92 PHE A CA 1
ATOM 710 C C . PHE A 1 92 ? -41.403 -15.807 82.584 1.00 86.81 92 PHE A C 1
ATOM 712 O O . PHE A 1 92 ? -41.027 -16.120 83.715 1.00 86.81 92 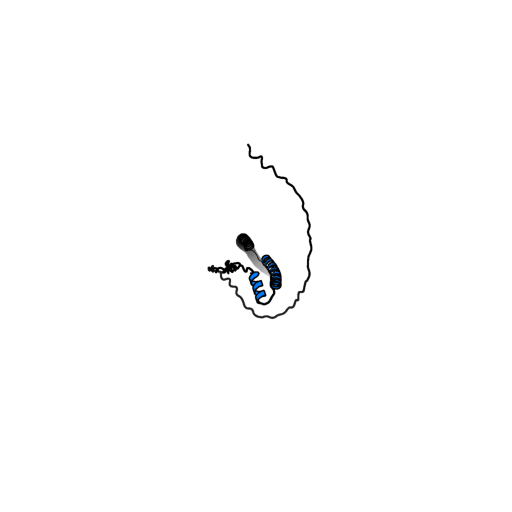PHE A O 1
ATOM 719 N N . LYS A 1 93 ? -41.199 -16.603 81.531 1.00 87.50 93 LYS A N 1
ATOM 720 C CA . LYS A 1 93 ? -40.496 -17.888 81.627 1.00 87.50 93 LYS A CA 1
ATOM 721 C C . LYS A 1 93 ? -39.023 -17.719 82.003 1.00 87.50 93 LYS A C 1
ATOM 723 O O . LYS A 1 93 ? -38.469 -18.596 82.665 1.00 87.50 93 LYS A O 1
ATOM 728 N N . PHE A 1 94 ? -38.397 -16.617 81.591 1.00 88.62 94 PHE A N 1
ATOM 729 C CA . PHE A 1 94 ? -37.025 -16.287 81.970 1.00 88.62 94 PHE A CA 1
ATOM 730 C C . PHE A 1 94 ? -36.915 -15.941 83.463 1.00 88.62 94 PHE A C 1
ATOM 732 O O . PHE A 1 94 ? -36.095 -16.535 84.161 1.00 88.62 94 PHE A O 1
ATOM 739 N N . VAL A 1 95 ? -37.805 -15.082 83.973 1.00 91.06 95 VAL A N 1
ATOM 740 C CA . VAL A 1 95 ? -37.868 -14.715 85.400 1.00 91.06 95 VAL A CA 1
ATOM 741 C C . VAL A 1 95 ? -38.140 -15.941 86.279 1.00 91.06 95 VAL A C 1
ATOM 743 O O . VAL A 1 95 ? -37.368 -16.219 87.190 1.00 91.06 95 VAL A O 1
ATOM 746 N N . ARG A 1 96 ? -39.141 -16.763 85.936 1.00 88.75 96 ARG A N 1
ATOM 747 C CA . ARG A 1 96 ? -39.465 -18.013 86.657 1.00 88.75 96 ARG A CA 1
ATOM 748 C C . ARG A 1 96 ? -38.300 -18.997 86.744 1.00 88.75 96 ARG A C 1
ATOM 750 O O . ARG A 1 96 ? -38.210 -19.771 87.693 1.00 88.75 96 ARG A O 1
ATOM 757 N N . ARG A 1 97 ? -37.434 -19.018 85.728 1.00 89.62 97 ARG A N 1
ATOM 758 C CA . ARG A 1 97 ? -36.246 -19.875 85.717 1.00 89.62 97 ARG A CA 1
ATOM 759 C C . ARG A 1 97 ? -35.167 -19.340 86.656 1.00 89.62 97 ARG A C 1
ATOM 761 O O . ARG A 1 97 ? -34.544 -20.140 87.336 1.00 89.62 97 ARG A O 1
ATOM 768 N N . LEU A 1 98 ? -34.972 -18.025 86.716 1.00 90.06 98 LEU A N 1
ATOM 769 C CA . LEU A 1 98 ? -34.035 -17.405 87.656 1.00 90.06 98 LEU A CA 1
ATOM 770 C C . LEU A 1 98 ? -34.483 -17.600 89.110 1.00 90.06 98 LEU A C 1
ATOM 772 O O . LEU A 1 98 ? -33.664 -17.947 89.957 1.00 90.06 98 LEU A O 1
ATOM 776 N N . GLU A 1 99 ? -35.785 -17.493 89.377 1.00 91.06 99 GLU A N 1
ATOM 777 C CA . GLU A 1 99 ? -36.352 -17.800 90.696 1.00 91.06 99 GLU A CA 1
ATOM 778 C C . GLU A 1 99 ? -36.112 -19.261 91.107 1.00 91.06 99 GLU A C 1
ATOM 780 O O . GLU A 1 99 ? -35.765 -19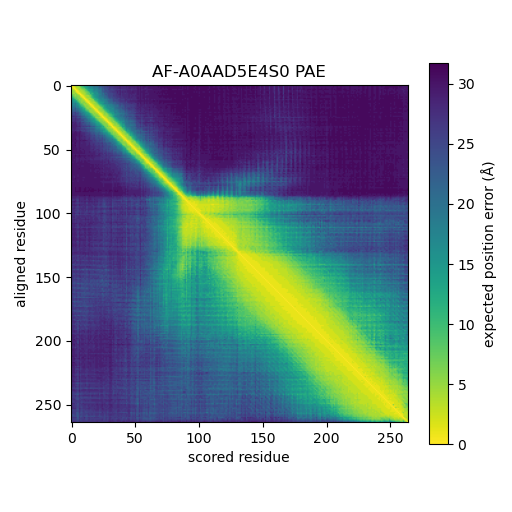.539 92.254 1.00 91.06 99 GLU A O 1
ATOM 785 N N . ALA A 1 100 ? -36.246 -20.205 90.167 1.00 90.06 100 ALA A N 1
ATOM 786 C CA . ALA A 1 100 ? -35.981 -21.624 90.417 1.00 90.06 100 ALA A CA 1
ATOM 787 C C . ALA A 1 100 ? -34.496 -21.928 90.705 1.00 90.06 100 ALA A C 1
ATOM 789 O O . ALA A 1 100 ? -34.197 -22.903 91.389 1.00 90.06 100 ALA A O 1
ATOM 790 N N . GLU A 1 101 ? -33.583 -21.087 90.217 1.00 90.12 101 GLU A N 1
ATOM 791 C CA . GLU A 1 101 ? -32.132 -21.171 90.448 1.00 90.12 101 GLU A CA 1
ATOM 792 C C . GLU A 1 101 ? -31.681 -20.374 91.694 1.00 90.12 101 GLU A C 1
ATOM 794 O O . GLU A 1 101 ? -30.486 -20.251 91.960 1.00 90.12 101 GLU A O 1
ATOM 799 N N . GLY A 1 102 ? -32.625 -19.846 92.488 1.00 88.38 102 GLY A N 1
ATOM 800 C CA . GLY A 1 102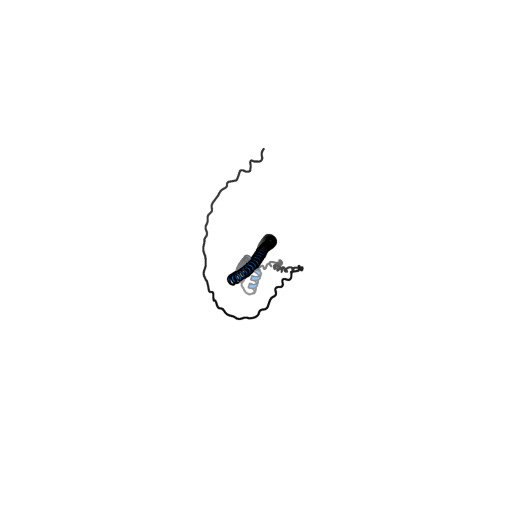 ? -32.353 -19.231 93.792 1.00 88.38 102 GLY A CA 1
ATOM 801 C C . GLY A 1 102 ? -32.229 -17.704 93.806 1.00 88.38 102 GLY A C 1
ATOM 802 O O . GLY A 1 102 ? -31.831 -17.149 94.831 1.00 88.38 102 GLY A O 1
ATOM 803 N N . PHE A 1 103 ? -32.574 -17.010 92.717 1.00 89.75 103 PHE A N 1
ATOM 804 C CA . PHE A 1 103 ? -32.660 -15.544 92.695 1.00 89.75 103 PHE A CA 1
ATOM 805 C C . PHE A 1 103 ? -33.971 -15.047 93.314 1.00 89.75 103 PHE A C 1
ATOM 807 O O . PHE A 1 103 ? -35.008 -15.704 93.218 1.00 89.75 103 PHE A O 1
ATOM 814 N N . THR A 1 104 ? -33.955 -13.853 93.915 1.00 91.44 104 THR A N 1
ATOM 815 C CA . THR A 1 104 ? -35.206 -13.202 94.332 1.00 91.44 104 THR A CA 1
ATOM 816 C C . THR A 1 104 ? -35.972 -12.683 93.113 1.00 91.44 104 THR A C 1
ATOM 818 O O . THR A 1 104 ? -35.387 -12.432 92.052 1.00 91.44 104 THR A O 1
ATOM 821 N N . LEU A 1 105 ? -37.287 -12.499 93.258 1.00 88.00 105 LEU A N 1
ATOM 822 C CA . LEU A 1 105 ? -38.143 -11.963 92.194 1.00 88.00 105 LEU A CA 1
ATOM 823 C C . LEU A 1 105 ? -37.613 -10.613 91.679 1.00 88.00 105 LEU A C 1
ATOM 825 O O . LEU A 1 105 ? -37.429 -10.438 90.480 1.00 88.00 105 LEU A O 1
ATOM 829 N N . GLU A 1 106 ? -37.263 -9.702 92.590 1.00 89.56 106 GLU A N 1
ATOM 830 C CA . GLU A 1 106 ? -36.753 -8.360 92.267 1.00 89.56 106 GLU A CA 1
ATOM 831 C C . GLU A 1 106 ? -35.426 -8.402 91.491 1.00 89.56 106 GLU A C 1
ATOM 833 O O . GLU A 1 106 ? -35.226 -7.651 90.536 1.00 89.56 106 GLU A O 1
ATOM 838 N N . GLN A 1 107 ? -34.517 -9.313 91.856 1.00 90.69 107 GLN A N 1
ATOM 839 C CA . GLN A 1 107 ? -33.252 -9.506 91.139 1.00 90.69 107 GLN A CA 1
ATOM 840 C C . GLN A 1 107 ? -33.483 -10.089 89.742 1.00 90.69 107 GLN A C 1
ATOM 842 O O . GLN A 1 107 ? -32.840 -9.674 88.777 1.00 90.69 107 GLN A O 1
ATOM 847 N N . SER A 1 108 ? -34.421 -11.027 89.627 1.00 91.69 108 SER A N 1
ATOM 848 C CA . SER A 1 108 ? -34.781 -11.666 88.362 1.00 91.69 108 SER A CA 1
ATOM 849 C C . SER A 1 108 ? -35.443 -10.676 87.399 1.00 91.69 108 SER A C 1
ATOM 851 O O . SER A 1 108 ? -35.127 -10.668 86.209 1.00 91.69 108 SER A O 1
ATOM 853 N N . GLU A 1 109 ? -36.307 -9.794 87.909 1.00 89.88 109 GLU A N 1
ATOM 854 C CA . GLU A 1 109 ? -36.913 -8.701 87.143 1.00 89.88 109 GLU A CA 1
ATOM 855 C C . GLU A 1 109 ? -35.876 -7.664 86.688 1.00 89.88 109 GLU A C 1
ATOM 857 O O . GLU A 1 109 ? -35.904 -7.246 85.528 1.00 89.88 109 GLU A O 1
ATOM 862 N N . ALA A 1 110 ? -34.921 -7.295 87.547 1.00 90.88 110 ALA A N 1
ATOM 863 C CA . ALA A 1 110 ? -33.860 -6.350 87.199 1.00 90.88 110 ALA A CA 1
ATOM 864 C C . ALA A 1 110 ? -32.945 -6.884 86.082 1.00 90.88 110 ALA A C 1
ATOM 866 O O . ALA A 1 110 ? -32.720 -6.198 85.083 1.00 90.88 110 ALA A O 1
ATOM 867 N N . VAL A 1 111 ? -32.477 -8.134 86.200 1.00 90.38 111 VAL A N 1
ATOM 868 C CA . VAL A 1 111 ? -31.655 -8.797 85.168 1.00 90.38 111 VAL A CA 1
ATOM 869 C C . VAL A 1 111 ? -32.423 -8.913 83.853 1.00 90.38 111 VAL A C 1
ATOM 871 O O . VAL A 1 111 ? -31.872 -8.680 82.776 1.00 90.38 111 VAL A O 1
ATOM 874 N N . MET A 1 112 ? -33.713 -9.232 83.932 1.00 91.00 112 MET A N 1
ATOM 875 C CA . MET A 1 112 ? -34.582 -9.299 82.768 1.00 91.00 112 MET A CA 1
ATOM 876 C C . MET A 1 112 ? -34.747 -7.933 82.085 1.00 91.00 112 MET A C 1
ATOM 878 O O . MET A 1 112 ? -34.737 -7.857 80.856 1.00 91.00 112 MET A O 1
ATOM 882 N N . SER A 1 113 ? -34.865 -6.848 82.854 1.00 90.06 113 SER A N 1
ATOM 883 C CA . SER A 1 113 ? -34.963 -5.493 82.301 1.00 90.06 113 SER A CA 1
ATOM 884 C C . SER A 1 113 ? -33.704 -5.101 81.528 1.00 90.06 113 SER A C 1
ATOM 886 O O . SER A 1 113 ? -33.813 -4.670 80.383 1.00 90.06 113 SER A O 1
ATOM 888 N N . SER A 1 114 ? -32.515 -5.335 82.091 1.00 92.19 114 SER A N 1
ATOM 889 C CA . SER A 1 114 ? -31.249 -5.054 81.399 1.00 92.19 114 SER A CA 1
ATOM 890 C C . SER A 1 114 ? -31.059 -5.917 80.149 1.00 92.19 114 SER A C 1
ATOM 892 O O . SER A 1 114 ? -30.563 -5.441 79.131 1.00 92.19 114 SER A O 1
ATOM 894 N N . LEU A 1 115 ? -31.482 -7.185 80.188 1.00 89.38 115 LEU A N 1
ATOM 895 C CA . LEU A 1 115 ? -31.413 -8.063 79.020 1.00 89.38 115 LEU A CA 1
ATOM 896 C C . LEU A 1 115 ? -32.357 -7.603 77.901 1.00 89.38 115 LEU A C 1
ATOM 898 O O . LEU A 1 115 ? -31.991 -7.683 76.730 1.00 89.38 115 LEU A O 1
ATOM 902 N N . ARG A 1 116 ? -33.547 -7.096 78.248 1.00 88.31 116 ARG A N 1
ATOM 903 C CA . ARG A 1 116 ? -34.481 -6.515 77.275 1.00 88.31 116 ARG A CA 1
ATOM 904 C C . ARG A 1 116 ? -33.852 -5.333 76.543 1.00 88.31 116 ARG A C 1
ATOM 906 O O . ARG A 1 116 ? -33.914 -5.305 75.323 1.00 88.31 116 ARG A O 1
ATOM 913 N N . GLU A 1 117 ? -33.202 -4.422 77.264 1.00 89.94 117 GLU A N 1
ATOM 914 C CA . GLU A 1 117 ? -32.548 -3.250 76.665 1.00 89.94 117 GLU A CA 1
ATOM 915 C C . GLU A 1 117 ? -31.457 -3.646 75.657 1.00 89.94 117 GLU A C 1
ATOM 917 O O . GLU A 1 1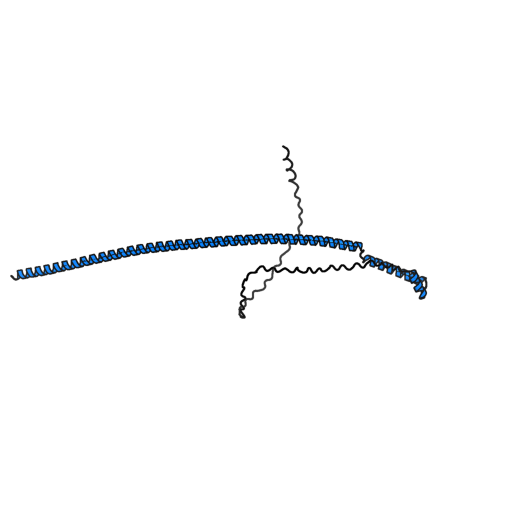17 ? -31.450 -3.149 74.532 1.00 89.94 117 GLU A O 1
ATOM 922 N N . VAL A 1 118 ? -30.590 -4.604 76.008 1.00 91.12 118 VAL A N 1
ATOM 923 C CA . VAL A 1 118 ? -29.530 -5.091 75.103 1.00 91.12 118 VAL A CA 1
ATOM 924 C C . VAL A 1 118 ? -30.111 -5.820 73.883 1.00 91.12 118 VAL A C 1
ATOM 926 O O . VAL A 1 118 ? -29.587 -5.694 72.773 1.00 91.12 118 VAL A O 1
ATOM 929 N N . ILE A 1 119 ? -31.190 -6.593 74.060 1.00 88.31 119 ILE A N 1
ATOM 930 C CA . ILE A 1 119 ? -31.874 -7.277 72.950 1.00 88.31 119 ILE A CA 1
ATOM 931 C C . ILE A 1 119 ? -32.540 -6.262 72.016 1.00 88.31 119 ILE A C 1
ATOM 933 O O . ILE A 1 119 ? -32.414 -6.406 70.800 1.00 88.31 119 ILE A O 1
ATOM 937 N N . ASP A 1 120 ? -33.202 -5.240 72.556 1.00 87.75 120 ASP A N 1
ATOM 938 C CA . ASP A 1 120 ? -33.849 -4.191 71.766 1.00 87.75 120 ASP A CA 1
ATOM 939 C C . ASP A 1 120 ? -32.813 -3.385 70.966 1.00 87.75 120 ASP A C 1
ATOM 941 O O . ASP A 1 120 ? -32.986 -3.187 69.761 1.00 87.75 120 ASP A O 1
ATOM 945 N N . GLU A 1 121 ? -31.688 -3.008 71.585 1.00 90.31 121 GLU A N 1
ATOM 946 C CA . GLU A 1 121 ? -30.571 -2.345 70.897 1.00 90.31 121 GLU A CA 1
ATOM 947 C C . GLU A 1 121 ? -29.995 -3.226 69.773 1.00 90.31 121 GLU A C 1
ATOM 949 O O . GLU A 1 121 ? -29.812 -2.771 68.638 1.00 90.31 121 GLU A O 1
ATOM 954 N N . SER A 1 122 ? -29.768 -4.512 70.055 1.00 87.88 122 SER A N 1
ATOM 955 C CA . SER A 1 122 ? -29.261 -5.484 69.080 1.00 87.88 122 SER A CA 1
ATOM 956 C C . SER A 1 122 ? -30.227 -5.695 67.908 1.00 87.88 122 SER A C 1
ATOM 958 O O . SER A 1 122 ? -29.805 -5.725 66.750 1.00 87.88 122 SER A O 1
ATOM 960 N N . MET A 1 123 ? -31.533 -5.778 68.178 1.00 84.44 123 MET A N 1
ATOM 961 C CA . MET A 1 123 ? -32.562 -5.971 67.156 1.00 84.44 123 MET A CA 1
ATOM 962 C C . MET A 1 123 ? -32.691 -4.748 66.240 1.00 84.44 123 MET A C 1
ATOM 964 O O . MET A 1 123 ? -32.803 -4.905 65.022 1.00 84.44 123 MET A O 1
ATOM 968 N N . VAL A 1 124 ? -32.616 -3.533 66.793 1.00 86.50 124 VAL A N 1
ATOM 969 C CA . VAL A 1 124 ? -32.597 -2.292 66.002 1.00 86.50 124 VAL A CA 1
ATOM 970 C C . VAL A 1 124 ? -31.336 -2.222 65.137 1.00 86.50 124 VAL A C 1
ATOM 972 O O . VAL A 1 124 ? -31.426 -1.924 63.946 1.00 86.50 124 VAL A O 1
ATOM 975 N N . ASN A 1 125 ? -30.166 -2.556 65.687 1.00 89.38 125 ASN A N 1
ATOM 976 C CA . ASN A 1 125 ? -28.911 -2.567 64.933 1.00 89.38 125 ASN A CA 1
ATOM 977 C C . ASN A 1 125 ? -28.923 -3.603 63.788 1.00 89.38 125 ASN A C 1
ATOM 979 O O . ASN A 1 125 ? -28.526 -3.308 62.654 1.00 89.38 125 ASN A O 1
ATOM 983 N N . LEU A 1 126 ? -29.456 -4.800 64.052 1.00 84.69 126 LEU A N 1
ATOM 984 C CA . LEU A 1 126 ? -29.645 -5.834 63.037 1.00 84.69 126 LEU A CA 1
ATOM 985 C C . LEU A 1 126 ? -30.622 -5.368 61.951 1.00 84.69 126 LEU A C 1
ATOM 987 O O . LEU A 1 126 ? -30.317 -5.487 60.765 1.00 84.69 126 LEU A O 1
ATOM 991 N N . SER A 1 127 ? -31.752 -4.776 62.340 1.00 83.25 127 SER A N 1
ATOM 992 C CA . SER A 1 127 ? -32.744 -4.243 61.404 1.00 83.25 127 SER A CA 1
ATOM 993 C C . SER A 1 127 ? -32.185 -3.117 60.529 1.00 83.25 127 SER A C 1
ATOM 995 O O . SER A 1 127 ? -32.563 -3.027 59.366 1.00 83.25 127 SER A O 1
ATOM 997 N N . ASN A 1 128 ? -31.285 -2.281 61.054 1.00 84.69 128 ASN A N 1
ATOM 998 C CA . ASN A 1 128 ? -30.651 -1.197 60.296 1.00 84.69 128 ASN A CA 1
ATOM 999 C C . ASN A 1 128 ? -29.621 -1.703 59.274 1.00 84.69 128 ASN A C 1
ATOM 1001 O O . ASN A 1 128 ? -29.406 -1.062 58.248 1.00 84.69 128 ASN A O 1
ATOM 1005 N N . THR A 1 129 ? -28.987 -2.847 59.541 1.00 85.69 129 THR A N 1
ATOM 1006 C CA . THR A 1 129 ? -28.024 -3.474 58.617 1.00 85.69 129 THR A CA 1
ATOM 1007 C C . THR A 1 129 ? -28.722 -4.371 57.586 1.00 85.69 129 THR A C 1
ATOM 1009 O O . THR A 1 129 ? -28.164 -4.685 56.533 1.00 85.69 129 THR A O 1
ATOM 1012 N N . MET A 1 130 ? -29.953 -4.798 57.872 1.00 83.50 130 MET A N 1
ATOM 1013 C CA . MET A 1 130 ? -30.758 -5.620 56.978 1.00 83.50 130 MET A CA 1
ATOM 1014 C C . MET A 1 130 ? -31.378 -4.806 55.841 1.00 83.50 130 MET A C 1
ATOM 1016 O O . MET A 1 130 ? -31.812 -3.669 55.999 1.00 83.50 130 MET A O 1
ATOM 1020 N N . VAL A 1 131 ? -31.476 -5.441 54.675 1.00 85.00 131 VAL A N 1
ATOM 1021 C CA . VAL A 1 131 ? -32.170 -4.889 53.510 1.00 85.00 131 VAL A CA 1
ATOM 1022 C C . VAL A 1 131 ? -33.553 -5.521 53.423 1.00 85.00 131 VAL A C 1
ATOM 1024 O O . VAL A 1 131 ? -33.701 -6.742 53.509 1.00 85.00 131 VAL A O 1
ATOM 1027 N N . THR A 1 132 ? -34.582 -4.693 53.242 1.00 87.81 132 THR A N 1
ATOM 1028 C CA . THR A 1 132 ? -35.942 -5.192 53.020 1.00 87.81 132 THR A CA 1
ATOM 1029 C C . THR A 1 132 ? -36.036 -5.864 51.650 1.00 87.81 132 THR A C 1
ATOM 1031 O O . THR A 1 132 ? -35.387 -5.444 50.691 1.00 87.81 132 THR A O 1
ATOM 1034 N N . LYS A 1 133 ? -36.887 -6.889 51.518 1.00 87.75 133 LYS A N 1
ATOM 1035 C CA . LYS A 1 133 ? -37.110 -7.553 50.219 1.00 87.75 133 LYS A CA 1
ATOM 1036 C C . LYS A 1 133 ? -37.538 -6.565 49.128 1.00 87.75 133 LYS A C 1
ATOM 1038 O O . LYS A 1 133 ? -37.085 -6.683 47.998 1.00 87.75 133 LYS A O 1
ATOM 1043 N N . ALA A 1 134 ? -38.336 -5.557 49.485 1.00 89.56 134 ALA A N 1
ATOM 1044 C CA . ALA A 1 134 ? -38.771 -4.516 48.559 1.00 89.56 134 ALA A CA 1
ATOM 1045 C C . ALA A 1 134 ? -37.599 -3.673 48.022 1.00 89.56 134 ALA A C 1
ATOM 1047 O O . ALA A 1 134 ? -37.521 -3.433 46.817 1.00 89.56 134 ALA A O 1
ATOM 1048 N N . GLU A 1 135 ? -36.661 -3.259 48.884 1.00 88.62 135 GLU A N 1
ATOM 1049 C CA . GLU A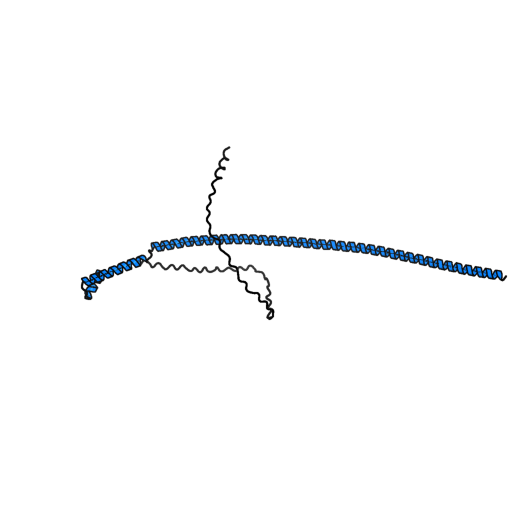 1 135 ? -35.487 -2.500 48.431 1.00 88.62 135 GLU A CA 1
ATOM 1050 C C . GLU A 1 135 ? -34.547 -3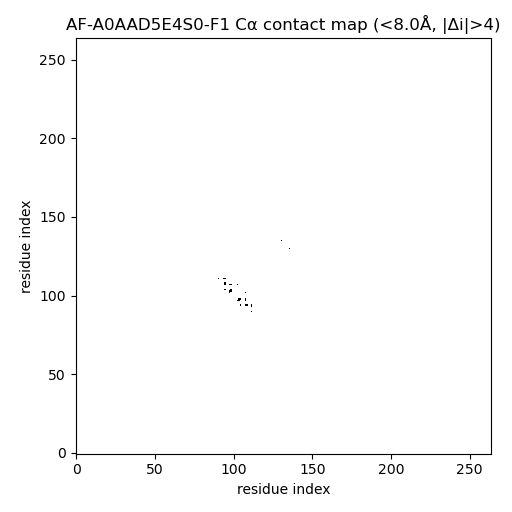.388 47.604 1.00 88.62 135 GLU A C 1
ATOM 1052 O O . GLU A 1 135 ? -34.064 -2.960 46.558 1.00 88.62 135 GLU A O 1
ATOM 1057 N N . GLN A 1 136 ? -34.372 -4.659 47.988 1.00 91.56 136 GLN A N 1
ATOM 1058 C CA . GLN A 1 136 ? -33.612 -5.626 47.193 1.00 91.56 136 GLN A CA 1
ATOM 1059 C C . GLN A 1 136 ? -34.206 -5.803 45.785 1.00 91.56 136 GLN A C 1
ATOM 1061 O O . GLN A 1 136 ? -33.476 -5.751 44.794 1.00 91.56 136 GLN A O 1
ATOM 1066 N N . GLU A 1 137 ? -35.519 -6.012 45.674 1.00 92.81 137 GLU A N 1
ATOM 1067 C CA . GLU A 1 137 ? -36.210 -6.186 44.391 1.00 92.81 137 GLU A CA 1
ATOM 1068 C C . GLU A 1 137 ? -36.088 -4.947 43.503 1.00 92.81 137 GLU A C 1
ATOM 1070 O O . GLU A 1 137 ? -35.832 -5.069 42.303 1.00 92.81 137 GLU A O 1
ATOM 1075 N N . LYS A 1 138 ? -36.190 -3.755 44.096 1.00 95.38 138 LYS A N 1
ATOM 1076 C CA . LYS A 1 138 ? -35.979 -2.481 43.406 1.00 95.38 138 LYS A CA 1
ATOM 1077 C C . LYS A 1 138 ? -34.551 -2.352 42.874 1.00 95.38 138 LYS A C 1
ATOM 1079 O O . LYS A 1 138 ? -34.381 -2.040 41.699 1.00 95.38 138 LYS A O 1
ATOM 1084 N N . THR A 1 139 ? -33.529 -2.641 43.682 1.00 93.56 139 THR A N 1
ATOM 1085 C CA . THR A 1 139 ? -32.127 -2.624 43.229 1.00 93.56 139 THR A CA 1
ATOM 1086 C C . THR A 1 139 ? -31.893 -3.623 42.093 1.00 93.56 139 THR A C 1
ATOM 1088 O O . THR A 1 139 ? -31.269 -3.289 41.085 1.00 93.56 139 THR A O 1
ATOM 1091 N N . VAL A 1 140 ? -32.448 -4.834 42.206 1.00 94.88 140 VAL A N 1
ATOM 1092 C CA . VAL A 1 140 ? -32.378 -5.851 41.147 1.00 94.88 140 VAL A CA 1
ATOM 1093 C C . VAL A 1 140 ? -33.070 -5.373 39.870 1.00 94.88 140 VAL A C 1
ATOM 1095 O O . VAL A 1 140 ? -32.567 -5.627 38.774 1.00 94.88 140 VAL A O 1
ATOM 1098 N N . TYR A 1 141 ? -34.208 -4.688 39.980 1.00 95.88 141 TYR A N 1
ATOM 1099 C CA . TYR A 1 141 ? -34.904 -4.122 38.829 1.00 95.88 141 TYR A CA 1
ATOM 1100 C C . TYR A 1 141 ? -34.060 -3.053 38.128 1.00 95.88 141 TYR A C 1
ATOM 1102 O O . TYR A 1 141 ? -33.898 -3.127 36.910 1.00 95.88 141 TYR A O 1
ATOM 1110 N N . THR A 1 142 ? -33.451 -2.132 38.880 1.00 97.00 142 THR A N 1
ATOM 1111 C CA . THR A 1 142 ? -32.533 -1.121 38.333 1.00 97.00 142 THR A CA 1
ATOM 1112 C C . THR A 1 142 ? -31.390 -1.776 3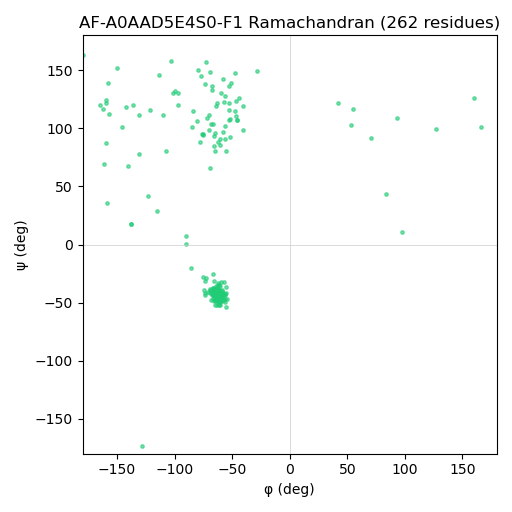7.558 1.00 97.00 142 THR A C 1
ATOM 1114 O O . THR A 1 142 ? -31.209 -1.479 36.381 1.00 97.00 142 THR A O 1
ATOM 1117 N N . TYR A 1 143 ? -30.712 -2.774 38.138 1.00 96.56 143 TYR A N 1
ATOM 1118 C CA . TYR A 1 143 ? -29.642 -3.491 37.434 1.00 96.56 143 TYR A CA 1
ATOM 1119 C C . TYR A 1 143 ? -30.110 -4.192 36.158 1.00 96.56 143 TYR A C 1
ATOM 1121 O O . TYR A 1 143 ? -29.369 -4.253 35.179 1.00 96.56 143 TYR A O 1
ATOM 1129 N N . LYS A 1 144 ? -31.334 -4.730 36.140 1.00 96.38 144 LYS A N 1
ATOM 1130 C CA . LYS A 1 144 ? -31.893 -5.361 34.937 1.00 96.38 144 LYS A CA 1
ATOM 1131 C C . LYS A 1 144 ? -32.145 -4.346 33.826 1.00 96.38 144 LYS A C 1
ATOM 1133 O O . LYS A 1 144 ? -31.872 -4.657 32.667 1.00 96.38 144 LYS A O 1
ATOM 1138 N N . VAL A 1 145 ? -32.658 -3.165 34.167 1.00 97.50 145 VAL A N 1
ATOM 1139 C CA . VAL A 1 145 ? -32.885 -2.079 33.203 1.00 97.50 145 VAL A CA 1
ATOM 1140 C C . VAL A 1 145 ? -31.553 -1.556 32.671 1.00 97.50 145 VAL A C 1
ATOM 1142 O O . VAL A 1 145 ? -31.381 -1.484 31.454 1.00 97.50 145 VAL A O 1
ATOM 1145 N N . ASP A 1 146 ? -30.588 -1.294 33.551 1.00 97.69 146 ASP A N 1
ATOM 1146 C CA . ASP A 1 146 ? -29.257 -0.815 33.168 1.00 97.69 146 ASP A CA 1
ATOM 1147 C C . ASP A 1 146 ? -28.546 -1.825 32.262 1.00 97.69 146 ASP A C 1
ATOM 1149 O O . ASP A 1 146 ? -27.988 -1.463 31.226 1.00 97.69 146 ASP A O 1
ATOM 1153 N N . PHE A 1 147 ? -28.637 -3.117 32.589 1.00 98.06 147 PHE A N 1
ATOM 1154 C CA . PHE A 1 147 ? -28.079 -4.181 31.761 1.00 98.06 147 PHE A CA 1
ATOM 1155 C C . PHE A 1 147 ? -28.750 -4.261 30.384 1.00 98.06 147 PHE A C 1
ATOM 1157 O O . PHE A 1 147 ? -28.073 -4.470 29.376 1.00 98.06 147 PHE A O 1
ATOM 1164 N N . ALA A 1 148 ? -30.072 -4.090 30.317 1.00 96.94 148 ALA A N 1
ATOM 1165 C CA . ALA A 1 148 ? -30.792 -4.060 29.048 1.00 96.94 148 ALA A CA 1
ATOM 1166 C C . ALA A 1 148 ? -30.381 -2.851 28.190 1.00 96.94 148 ALA A C 1
ATOM 1168 O O . ALA A 1 148 ? -30.164 -3.009 26.986 1.00 96.94 148 ALA A O 1
ATOM 1169 N N . SER A 1 149 ? -30.217 -1.679 28.810 1.00 97.12 149 SER A N 1
ATOM 1170 C CA . SER A 1 149 ? -29.745 -0.462 28.145 1.00 97.12 149 SER A CA 1
ATOM 1171 C C . SER A 1 149 ? -28.322 -0.632 27.611 1.00 97.12 149 SER A C 1
ATOM 1173 O O . SER A 1 149 ? -28.094 -0.466 26.414 1.00 97.12 149 SER A O 1
ATOM 1175 N N . LEU A 1 150 ? -27.388 -1.071 28.462 1.00 98.19 150 LEU A N 1
ATOM 1176 C CA . LEU A 1 150 ? -25.993 -1.317 28.088 1.00 98.19 150 LEU A CA 1
ATOM 1177 C C . LEU A 1 150 ? -25.888 -2.323 26.938 1.00 98.19 150 LEU A C 1
ATOM 1179 O O . LEU A 1 150 ? -25.145 -2.120 25.982 1.00 98.19 150 LEU A O 1
ATOM 1183 N N . LYS A 1 151 ? -26.669 -3.404 26.996 1.00 97.88 151 LYS A N 1
ATOM 1184 C CA . LYS A 1 151 ? -26.718 -4.394 25.919 1.00 97.88 151 LYS A CA 1
ATOM 1185 C C . LYS A 1 151 ? -27.184 -3.775 24.601 1.00 97.88 151 LYS A C 1
ATOM 1187 O O . LYS A 1 151 ? -26.615 -4.090 23.559 1.00 97.88 151 LYS A O 1
ATOM 1192 N N . SER A 1 152 ? -28.214 -2.931 24.633 1.00 97.94 152 SER A N 1
ATOM 1193 C CA . SER A 1 152 ? -28.711 -2.244 23.437 1.00 97.94 152 SER A CA 1
ATOM 1194 C C . SER A 1 152 ? -27.669 -1.283 22.862 1.00 97.94 152 SER A C 1
ATOM 1196 O O . SER A 1 152 ? -27.510 -1.216 21.645 1.00 97.94 152 SER A O 1
ATOM 1198 N N . GLU A 1 153 ? -26.954 -0.559 23.720 1.00 98.25 153 GLU A N 1
ATOM 1199 C CA . GLU A 1 153 ? -25.899 0.372 23.317 1.00 98.25 153 GLU A CA 1
ATOM 1200 C C . GLU A 1 153 ? -24.718 -0.360 22.670 1.00 98.25 153 GLU A C 1
ATOM 1202 O O . GLU A 1 153 ? -24.324 -0.014 21.558 1.00 98.25 153 GLU A O 1
ATOM 1207 N N . ILE A 1 154 ? -24.233 -1.441 23.291 1.00 98.12 154 ILE A N 1
ATOM 1208 C CA . ILE A 1 154 ? -23.173 -2.289 22.724 1.00 98.12 154 ILE A CA 1
ATOM 1209 C C . ILE A 1 154 ? -23.595 -2.833 21.357 1.00 98.12 154 ILE A C 1
ATOM 1211 O O . ILE A 1 154 ? -22.849 -2.716 20.390 1.00 98.12 154 ILE A O 1
ATOM 1215 N N . GLN A 1 155 ? -24.815 -3.364 21.237 1.00 97.94 155 GLN A N 1
ATOM 1216 C CA . GLN A 1 155 ? -25.313 -3.884 19.961 1.00 97.94 155 GLN A CA 1
ATOM 1217 C C . GLN A 1 155 ? -25.417 -2.809 18.873 1.00 97.94 155 GLN A C 1
ATOM 1219 O O . GLN A 1 155 ? -25.272 -3.115 17.688 1.00 97.94 155 GLN A O 1
ATOM 1224 N N . LEU A 1 156 ? -25.719 -1.564 19.244 1.00 97.56 156 LEU A N 1
ATOM 1225 C CA . LEU A 1 156 ? -25.781 -0.451 18.303 1.00 97.56 156 LEU A CA 1
ATOM 1226 C C . LEU A 1 156 ? -24.379 -0.025 17.855 1.00 97.56 156 LEU A C 1
ATOM 1228 O O . LEU A 1 156 ? -24.174 0.166 16.656 1.00 97.56 156 LEU A O 1
ATOM 1232 N N . LEU A 1 157 ? -23.427 0.065 18.786 1.00 98.19 157 LEU A N 1
ATOM 1233 C CA . LEU A 1 157 ? -22.024 0.355 18.488 1.00 98.19 157 LEU A CA 1
ATOM 1234 C C . LEU A 1 157 ? -21.419 -0.716 17.579 1.00 98.19 157 LEU A C 1
ATOM 1236 O O . LEU A 1 157 ? -20.905 -0.381 16.519 1.00 98.19 157 LEU A O 1
ATOM 1240 N N . GLU A 1 158 ? -21.592 -2.000 17.904 1.00 97.44 158 GLU A N 1
ATOM 1241 C CA . GLU A 1 158 ? -21.108 -3.112 17.074 1.00 97.44 158 GLU A CA 1
ATOM 1242 C C . GLU A 1 158 ? -21.656 -3.043 15.642 1.00 97.44 158 GLU A C 1
ATOM 1244 O O . GLU A 1 158 ? -20.923 -3.241 14.673 1.00 97.44 158 GLU A O 1
ATOM 1249 N N . LYS A 1 159 ? -22.948 -2.730 15.481 1.00 97.75 159 LYS A N 1
ATOM 1250 C CA . LYS A 1 159 ? -23.559 -2.560 14.154 1.00 97.75 159 LYS A CA 1
ATOM 1251 C C . LYS A 1 159 ? -23.012 -1.342 13.416 1.00 97.75 159 LYS A C 1
ATOM 1253 O O . LYS A 1 159 ? -22.834 -1.412 12.197 1.00 97.75 159 LYS A O 1
ATOM 1258 N N . ASN A 1 160 ? -22.782 -0.236 14.121 1.00 98.25 160 ASN A N 1
ATOM 1259 C CA . ASN A 1 160 ? -22.219 0.978 13.541 1.00 98.25 160 ASN A CA 1
ATOM 1260 C C . ASN A 1 160 ? -20.782 0.731 13.060 1.00 98.25 160 ASN A C 1
ATOM 1262 O O . ASN A 1 160 ? -20.505 0.916 11.875 1.00 98.25 160 ASN A O 1
ATOM 1266 N N . ASP A 1 161 ? -19.932 0.188 13.932 1.00 98.12 161 ASP A N 1
ATOM 1267 C CA . ASP A 1 161 ? -18.539 -0.149 13.641 1.00 98.12 161 ASP A CA 1
ATOM 1268 C C . ASP A 1 161 ? -18.437 -1.154 12.497 1.00 98.12 161 ASP A C 1
ATOM 1270 O O . ASP A 1 161 ? -17.640 -0.976 11.576 1.00 98.12 161 ASP A O 1
ATOM 1274 N N . PHE A 1 162 ? -19.292 -2.180 12.490 1.00 98.31 162 PHE A N 1
ATOM 1275 C CA . PHE A 1 162 ? -19.345 -3.139 11.391 1.00 98.31 162 PHE A CA 1
ATOM 1276 C C . PHE A 1 162 ? -19.716 -2.470 10.063 1.00 98.31 162 PHE A C 1
ATOM 1278 O O . PHE A 1 162 ? -19.106 -2.756 9.033 1.00 98.31 162 PHE A O 1
ATOM 1285 N N . THR A 1 163 ? -20.696 -1.566 10.073 1.00 97.69 163 THR A N 1
ATOM 1286 C CA . THR A 1 163 ? -21.129 -0.850 8.864 1.00 97.69 163 THR A CA 1
ATOM 1287 C C . THR A 1 163 ? -20.032 0.081 8.353 1.00 97.69 163 THR A C 1
ATOM 1289 O O . THR A 1 163 ? -19.750 0.094 7.156 1.00 97.69 163 THR A O 1
ATOM 1292 N N . MET A 1 164 ? -19.373 0.812 9.254 1.00 97.94 164 MET A N 1
ATOM 1293 C CA . MET A 1 164 ? -18.254 1.693 8.929 1.00 97.94 164 MET A CA 1
ATOM 1294 C C . MET A 1 164 ? -17.066 0.902 8.373 1.00 97.94 164 MET A C 1
ATOM 1296 O O . MET A 1 164 ? -16.548 1.230 7.308 1.00 97.94 164 MET A O 1
ATOM 1300 N N . MET A 1 165 ? -16.679 -0.188 9.038 1.00 98.12 165 MET A N 1
ATOM 1301 C CA . MET A 1 165 ? -15.592 -1.056 8.586 1.00 98.12 165 MET A CA 1
ATOM 1302 C C . MET A 1 165 ? -15.900 -1.690 7.227 1.00 98.12 165 MET A C 1
ATOM 1304 O O . MET A 1 165 ? -15.025 -1.756 6.365 1.00 98.12 165 MET A O 1
ATOM 1308 N N . LYS A 1 166 ? -17.146 -2.120 7.001 1.00 98.12 166 LYS A N 1
ATOM 1309 C CA . LYS A 1 166 ? -17.582 -2.647 5.706 1.00 98.12 166 LYS A CA 1
ATOM 1310 C C . LYS A 1 166 ? -17.499 -1.586 4.604 1.00 98.12 166 LYS A C 1
ATOM 1312 O O . LYS A 1 166 ? -17.001 -1.890 3.524 1.00 98.12 166 LYS A O 1
ATOM 1317 N N . ALA A 1 167 ? -17.934 -0.357 4.874 1.00 98.19 167 ALA A N 1
ATOM 1318 C CA . ALA A 1 167 ? -17.848 0.741 3.912 1.00 98.19 167 ALA A CA 1
ATOM 1319 C C . ALA A 1 167 ? -16.390 1.077 3.548 1.00 98.19 167 ALA A C 1
ATOM 1321 O O . ALA A 1 167 ? -16.068 1.237 2.371 1.00 98.19 167 ALA A O 1
ATOM 1322 N N . GLU A 1 168 ? -15.488 1.114 4.534 1.00 98.19 168 GLU A N 1
ATOM 1323 C CA . GLU A 1 168 ? -14.051 1.297 4.294 1.00 98.19 168 GLU A CA 1
ATOM 1324 C C . GLU A 1 168 ? -13.445 0.140 3.495 1.00 98.19 168 GLU A C 1
ATOM 1326 O O . GLU A 1 168 ? -12.640 0.363 2.590 1.00 98.19 168 GLU A O 1
ATOM 1331 N N . HIS A 1 169 ? -13.865 -1.097 3.769 1.00 98.44 169 HIS A N 1
ATOM 1332 C CA . HIS A 1 169 ? -13.432 -2.257 2.998 1.00 98.44 169 HIS A CA 1
ATOM 1333 C C . HIS A 1 169 ? -13.855 -2.156 1.526 1.00 98.44 169 HIS A C 1
ATOM 1335 O O . HIS A 1 169 ? -13.019 -2.321 0.639 1.00 98.44 169 HIS A O 1
ATOM 1341 N N . GLU A 1 170 ? -15.120 -1.824 1.255 1.00 98.38 170 GLU A N 1
ATOM 1342 C CA . GLU A 1 170 ? -15.631 -1.625 -0.108 1.00 98.38 170 GLU A CA 1
ATOM 1343 C C . GLU A 1 170 ? -14.922 -0.456 -0.814 1.00 98.38 170 GLU A C 1
ATOM 1345 O O . GLU A 1 170 ? -14.568 -0.564 -1.993 1.00 98.38 170 GLU A O 1
ATOM 1350 N N . ARG A 1 171 ? -14.631 0.637 -0.092 1.00 98.44 171 ARG A N 1
ATOM 1351 C CA . ARG A 1 171 ? -13.859 1.777 -0.612 1.00 98.44 171 ARG A CA 1
ATOM 1352 C C . ARG A 1 171 ? -12.449 1.355 -1.024 1.00 98.44 171 ARG A C 1
ATOM 1354 O O . ARG A 1 171 ? -12.046 1.618 -2.159 1.00 98.44 171 ARG A O 1
ATOM 1361 N N . LEU A 1 172 ? -11.714 0.687 -0.133 1.00 98.50 172 LEU A N 1
ATOM 1362 C CA . LEU A 1 172 ? -10.353 0.208 -0.397 1.00 98.50 172 LEU A CA 1
ATOM 1363 C C . LEU A 1 172 ? -10.325 -0.816 -1.534 1.00 98.50 172 LEU A C 1
ATOM 1365 O O . LEU A 1 172 ? -9.453 -0.756 -2.400 1.00 98.50 172 LEU A O 1
ATOM 1369 N N . GLN A 1 173 ? -11.301 -1.721 -1.585 1.00 98.50 173 GLN A N 1
ATOM 1370 C CA . GLN A 1 173 ? -11.439 -2.679 -2.678 1.00 98.50 173 GLN A CA 1
ATOM 1371 C C . GLN A 1 173 ? -11.661 -1.968 -4.024 1.00 98.50 173 GLN A C 1
ATOM 1373 O O . GLN A 1 173 ? -11.037 -2.328 -5.025 1.00 98.50 173 GLN A O 1
ATOM 1378 N N . GLY A 1 174 ? -12.477 -0.910 -4.047 1.00 98.50 174 GLY A N 1
ATOM 1379 C CA . GLY A 1 174 ? -12.664 -0.065 -5.226 1.00 98.50 174 GLY A CA 1
ATOM 1380 C C . GLY A 1 174 ? -11.394 0.684 -5.647 1.00 98.50 174 GLY A C 1
ATOM 1381 O O . GLY A 1 174 ? -11.115 0.810 -6.840 1.00 98.50 174 GLY A O 1
ATOM 1382 N N . GLU A 1 175 ? -10.594 1.166 -4.695 1.00 98.50 175 GLU A N 1
ATOM 1383 C CA . GLU A 1 175 ? -9.300 1.804 -4.977 1.00 98.50 175 GLU A CA 1
ATOM 1384 C C . GLU A 1 175 ? -8.278 0.823 -5.552 1.00 98.50 175 GLU A C 1
ATOM 1386 O O . GLU A 1 175 ? -7.584 1.164 -6.514 1.00 98.50 175 GLU A O 1
ATOM 1391 N N . ILE A 1 176 ? -8.234 -0.406 -5.032 1.00 98.69 176 ILE A N 1
ATOM 1392 C CA . ILE A 1 176 ? -7.391 -1.479 -5.569 1.00 98.69 176 ILE A CA 1
ATOM 1393 C C . ILE A 1 176 ? -7.757 -1.760 -7.026 1.00 98.69 176 ILE A C 1
ATOM 1395 O O . ILE A 1 176 ? -6.865 -1.814 -7.873 1.00 98.69 176 ILE A O 1
ATOM 1399 N N . GLU A 1 177 ? -9.044 -1.897 -7.347 1.00 98.44 177 GLU A N 1
ATOM 1400 C CA . GLU A 1 177 ? -9.459 -2.192 -8.721 1.00 98.44 177 GLU A CA 1
ATOM 1401 C C . GLU A 1 177 ? -9.145 -1.032 -9.676 1.00 98.44 177 GLU A C 1
ATOM 1403 O O . GLU A 1 177 ? -8.598 -1.244 -10.760 1.00 98.44 177 GLU A O 1
ATOM 1408 N N . LYS A 1 178 ? -9.359 0.218 -9.240 1.00 98.44 178 LYS A N 1
ATOM 1409 C CA . LYS A 1 178 ? -8.944 1.408 -10.001 1.00 98.44 178 LYS A CA 1
ATOM 1410 C C . LYS A 1 178 ? -7.439 1.419 -10.270 1.00 98.44 178 LYS A C 1
ATOM 1412 O O . LYS A 1 178 ? -7.018 1.749 -11.378 1.00 98.44 178 LYS A O 1
ATOM 1417 N N . LEU A 1 179 ? -6.620 1.074 -9.276 1.00 98.50 179 LEU A N 1
ATOM 1418 C CA . LEU A 1 179 ? -5.167 1.061 -9.428 1.00 98.50 179 LEU A CA 1
ATOM 1419 C C . LEU A 1 179 ? -4.707 -0.071 -10.356 1.00 98.50 179 LEU A C 1
ATOM 1421 O O . LEU A 1 179 ? -3.832 0.141 -11.194 1.00 98.50 179 LEU A O 1
ATOM 1425 N N . ARG A 1 180 ? -5.338 -1.248 -10.267 1.00 98.19 180 ARG A N 1
ATOM 1426 C CA . ARG A 1 180 ? -5.103 -2.374 -11.186 1.00 98.19 180 ARG A CA 1
ATOM 1427 C C . ARG A 1 180 ? -5.423 -1.993 -12.627 1.00 98.19 180 ARG A C 1
ATOM 1429 O O . ARG A 1 180 ? -4.630 -2.302 -13.515 1.00 98.19 180 ARG A O 1
ATOM 1436 N N . GLN A 1 181 ? -6.538 -1.304 -12.853 1.00 98.38 181 GLN A N 1
ATOM 1437 C CA . GLN A 1 181 ? -6.930 -0.848 -14.182 1.00 98.38 181 GLN A CA 1
ATOM 1438 C C . GLN A 1 181 ? -5.929 0.171 -14.745 1.00 98.38 181 GLN A C 1
ATOM 1440 O O . GLN A 1 181 ? -5.411 -0.030 -15.843 1.00 98.38 181 GLN A O 1
ATOM 1445 N N . LYS A 1 182 ? -5.558 1.191 -13.960 1.00 98.38 182 LYS A N 1
ATOM 1446 C CA . LYS A 1 182 ? -4.527 2.168 -14.354 1.00 98.38 182 LYS A CA 1
ATOM 1447 C C . LYS A 1 182 ? -3.199 1.504 -14.703 1.00 98.38 182 LYS A C 1
ATOM 1449 O O . LYS A 1 182 ? -2.581 1.847 -15.703 1.00 98.38 182 LYS A O 1
ATOM 1454 N N . LEU A 1 183 ? -2.767 0.527 -13.906 1.00 98.44 183 LEU A N 1
ATOM 1455 C CA . LEU A 1 183 ? -1.530 -0.201 -14.175 1.00 98.44 183 LEU A CA 1
ATOM 1456 C C . LEU A 1 183 ? -1.600 -0.965 -15.505 1.00 98.44 183 LEU A C 1
ATOM 1458 O O . LEU A 1 183 ? -0.642 -0.942 -16.272 1.00 98.44 183 LEU A O 1
ATOM 1462 N N . ARG A 1 184 ? -2.728 -1.618 -15.811 1.00 98.31 184 ARG A N 1
ATOM 1463 C CA . ARG A 1 184 ? -2.920 -2.305 -17.101 1.00 98.31 184 ARG A CA 1
ATOM 1464 C C . ARG A 1 184 ? -2.881 -1.339 -18.280 1.00 98.31 184 ARG A C 1
ATOM 1466 O O . ARG A 1 184 ? -2.281 -1.663 -19.306 1.00 98.31 184 ARG A O 1
ATOM 1473 N N . GLU A 1 185 ? -3.503 -0.174 -18.136 1.00 98.44 185 GLU A N 1
ATOM 1474 C CA . GLU A 1 185 ? -3.494 0.879 -19.154 1.00 98.44 185 GLU A CA 1
ATOM 1475 C C . GLU A 1 185 ? -2.077 1.403 -19.400 1.00 98.44 185 GLU A C 1
ATOM 1477 O O . GLU A 1 185 ? -1.651 1.465 -20.552 1.00 98.44 185 GLU A O 1
ATOM 1482 N N . GLU A 1 186 ? -1.314 1.692 -18.343 1.00 98.50 186 GLU A N 1
ATOM 1483 C CA . GLU A 1 186 ? 0.074 2.154 -18.465 1.00 98.50 186 GLU A CA 1
ATOM 1484 C C . GLU A 1 186 ? 1.004 1.080 -19.042 1.00 98.50 186 GLU A C 1
ATOM 1486 O O . GLU A 1 186 ? 1.850 1.395 -19.880 1.00 98.50 186 GLU A O 1
ATOM 1491 N N . ILE A 1 187 ? 0.823 -0.199 -18.686 1.00 98.38 187 ILE A N 1
ATOM 1492 C CA . ILE A 1 187 ? 1.563 -1.310 -19.309 1.00 98.38 187 ILE A CA 1
ATOM 1493 C C . ILE A 1 187 ? 1.263 -1.370 -20.808 1.00 98.38 187 ILE A C 1
ATOM 1495 O O . ILE A 1 187 ? 2.185 -1.430 -21.620 1.00 98.38 187 ILE A O 1
ATOM 1499 N N . THR A 1 188 ? -0.016 -1.316 -21.185 1.00 98.25 188 THR A N 1
ATOM 1500 C CA . THR A 1 188 ? -0.438 -1.393 -22.591 1.00 98.25 188 THR A CA 1
ATOM 1501 C C . THR A 1 188 ? 0.080 -0.197 -23.389 1.00 98.25 188 THR A C 1
ATOM 1503 O O . THR A 1 188 ? 0.602 -0.365 -24.492 1.00 98.25 188 THR A O 1
ATOM 1506 N N . ARG A 1 189 ? -0.002 1.011 -22.819 1.00 98.44 189 ARG A N 1
ATOM 1507 C CA . ARG A 1 189 ? 0.536 2.236 -23.418 1.00 98.44 189 ARG A CA 1
ATOM 1508 C C . ARG A 1 189 ? 2.050 2.149 -23.591 1.00 98.44 189 ARG A C 1
ATOM 1510 O O . ARG A 1 189 ? 2.547 2.401 -24.682 1.00 98.44 189 ARG A O 1
ATOM 1517 N N . THR A 1 190 ? 2.775 1.749 -22.549 1.00 98.31 190 THR A N 1
ATOM 1518 C CA . THR A 1 190 ? 4.238 1.609 -22.597 1.00 98.31 190 THR A CA 1
ATOM 1519 C C . THR A 1 190 ? 4.655 0.567 -23.631 1.00 98.31 190 THR A C 1
ATOM 1521 O O . THR A 1 190 ? 5.565 0.808 -24.418 1.00 98.31 190 THR A O 1
ATOM 1524 N N . GLN A 1 191 ? 3.949 -0.562 -23.706 1.00 98.25 191 GLN A N 1
ATOM 1525 C CA . GLN A 1 191 ? 4.200 -1.592 -24.712 1.00 98.25 191 GLN A CA 1
ATOM 1526 C C . GLN A 1 191 ? 3.964 -1.079 -26.143 1.00 98.25 191 GLN A C 1
ATOM 1528 O O . GLN A 1 191 ? 4.750 -1.388 -27.041 1.00 98.25 191 GLN A O 1
ATOM 1533 N N . ALA A 1 192 ? 2.909 -0.289 -26.369 1.00 97.94 192 ALA A N 1
ATOM 1534 C CA . ALA A 1 192 ? 2.650 0.338 -27.663 1.00 97.94 192 ALA A CA 1
ATOM 1535 C C . ALA A 1 192 ? 3.745 1.351 -28.038 1.00 97.94 192 ALA A C 1
ATOM 1537 O O . ALA A 1 192 ? 4.210 1.331 -29.177 1.00 97.94 192 ALA A O 1
ATOM 1538 N N . ASN A 1 193 ? 4.201 2.163 -27.078 1.00 98.06 193 ASN A N 1
ATOM 1539 C CA . ASN A 1 193 ? 5.295 3.118 -27.272 1.00 98.06 193 ASN A CA 1
ATOM 1540 C C . ASN A 1 193 ? 6.595 2.403 -27.655 1.00 98.06 193 ASN A C 1
ATOM 1542 O O . ASN A 1 193 ? 7.159 2.699 -28.699 1.00 98.06 193 ASN A O 1
ATOM 1546 N N . VAL A 1 194 ? 7.002 1.373 -26.904 1.00 98.38 194 VAL A N 1
ATOM 1547 C CA . VAL A 1 194 ? 8.209 0.588 -27.220 1.00 98.38 194 VAL A CA 1
ATOM 1548 C C . VAL A 1 194 ? 8.109 -0.051 -28.606 1.00 98.38 194 VAL A C 1
ATOM 1550 O O . VAL A 1 194 ? 9.080 -0.069 -29.362 1.00 98.38 194 VAL A O 1
ATOM 1553 N N . ARG A 1 195 ? 6.931 -0.563 -28.986 1.00 97.81 195 ARG A N 1
ATOM 1554 C CA . ARG A 1 195 ? 6.725 -1.104 -30.335 1.00 97.81 195 ARG A CA 1
ATOM 1555 C C . ARG A 1 195 ? 6.873 -0.019 -31.402 1.00 97.81 195 ARG A C 1
ATOM 1557 O O . ARG A 1 195 ? 7.447 -0.304 -32.450 1.00 97.81 195 ARG A O 1
ATOM 1564 N N . LEU A 1 196 ? 6.342 1.181 -31.182 1.00 97.94 196 LEU A N 1
ATOM 1565 C CA . LEU A 1 196 ? 6.498 2.300 -32.109 1.00 97.94 196 LEU A CA 1
ATOM 1566 C C . LEU A 1 196 ? 7.971 2.707 -32.228 1.00 97.94 196 LEU A C 1
ATOM 1568 O O . LEU A 1 196 ? 8.471 2.772 -33.347 1.00 97.94 196 LEU A O 1
ATOM 1572 N N . ASP A 1 197 ? 8.666 2.869 -31.103 1.00 97.69 197 ASP A N 1
ATOM 1573 C CA . ASP A 1 197 ? 10.083 3.240 -31.049 1.00 97.69 197 ASP A CA 1
ATOM 1574 C C . ASP A 1 197 ? 10.945 2.256 -31.846 1.00 97.69 197 ASP A C 1
ATOM 1576 O O . ASP A 1 197 ? 11.729 2.663 -32.699 1.00 97.69 197 ASP A O 1
ATOM 1580 N N . LEU A 1 198 ? 10.733 0.947 -31.662 1.00 97.50 198 LEU A N 1
ATOM 1581 C CA . LEU A 1 198 ? 11.445 -0.082 -32.426 1.00 97.50 198 LEU A CA 1
ATOM 1582 C C . LEU A 1 198 ? 11.144 -0.023 -33.928 1.00 97.50 198 LEU A C 1
ATOM 1584 O O . LEU A 1 198 ? 12.029 -0.278 -34.743 1.00 97.50 198 LEU A O 1
ATOM 1588 N N . ASN A 1 199 ? 9.903 0.284 -34.313 1.00 97.38 199 ASN A N 1
ATOM 1589 C CA . ASN A 1 199 ? 9.547 0.403 -35.727 1.00 97.38 199 ASN A CA 1
ATOM 1590 C C . ASN A 1 199 ? 10.164 1.651 -36.366 1.00 97.38 199 ASN A C 1
ATOM 1592 O O . ASN A 1 199 ? 10.652 1.564 -37.492 1.00 97.38 199 ASN A O 1
ATOM 1596 N N . LEU A 1 200 ? 10.169 2.780 -35.656 1.00 97.56 200 LEU A N 1
ATOM 1597 C CA . LEU A 1 200 ? 10.819 4.009 -36.109 1.00 97.56 200 LEU A CA 1
ATOM 1598 C C . LEU A 1 200 ? 12.331 3.814 -36.224 1.00 97.56 200 LEU A C 1
ATOM 1600 O O . LEU A 1 200 ? 12.910 4.158 -37.249 1.00 97.56 200 LEU A O 1
ATOM 1604 N N . GLU A 1 201 ? 12.952 3.178 -35.233 1.00 97.25 201 GLU A N 1
ATOM 1605 C CA . GLU A 1 201 ? 14.388 2.908 -35.235 1.00 97.25 201 GLU A CA 1
ATOM 1606 C C . GLU A 1 201 ? 14.784 1.926 -36.345 1.00 97.25 201 GLU A C 1
ATOM 1608 O O . GLU A 1 201 ? 15.762 2.144 -37.058 1.00 97.25 201 GLU A O 1
ATOM 1613 N N . LYS A 1 202 ? 13.973 0.888 -36.590 1.00 97.81 202 LYS A N 1
ATOM 1614 C CA . LYS A 1 202 ? 14.160 -0.003 -37.745 1.00 97.81 202 LYS A CA 1
ATOM 1615 C C . LYS A 1 202 ? 14.030 0.748 -39.073 1.00 97.81 202 LYS A C 1
ATOM 1617 O O . LYS A 1 202 ? 14.768 0.446 -40.011 1.00 97.81 202 LYS A O 1
ATOM 1622 N N . GLY A 1 203 ? 13.101 1.703 -39.157 1.00 97.31 203 GLY A N 1
ATOM 1623 C CA . GLY A 1 203 ? 12.963 2.607 -40.298 1.00 97.31 203 GLY A CA 1
ATOM 1624 C C . GLY A 1 203 ? 14.227 3.436 -40.514 1.00 97.31 203 GLY A C 1
ATOM 1625 O O . GLY A 1 203 ? 14.811 3.376 -41.592 1.00 97.31 203 GLY A O 1
ATOM 1626 N N . ARG A 1 204 ? 14.713 4.099 -39.458 1.00 97.38 204 ARG A N 1
ATOM 1627 C CA . ARG A 1 204 ? 15.935 4.914 -39.475 1.00 97.38 204 ARG A CA 1
ATOM 1628 C C . ARG A 1 204 ? 17.160 4.116 -39.919 1.00 97.38 204 ARG A C 1
ATOM 1630 O O . ARG A 1 204 ? 17.877 4.559 -40.809 1.00 97.38 204 ARG A O 1
ATOM 1637 N N . ILE A 1 205 ? 17.366 2.919 -39.363 1.00 97.50 205 ILE A N 1
ATOM 1638 C CA . ILE A 1 205 ? 18.478 2.034 -39.749 1.00 97.50 205 ILE A CA 1
ATOM 1639 C C . ILE A 1 205 ? 18.399 1.670 -41.235 1.00 97.50 205 ILE A C 1
ATOM 1641 O O . ILE A 1 205 ? 19.420 1.651 -41.918 1.00 97.50 205 ILE A O 1
ATOM 1645 N N . ARG A 1 206 ? 17.199 1.386 -41.756 1.00 97.06 206 ARG A N 1
ATOM 1646 C CA . ARG A 1 206 ? 17.018 1.066 -43.178 1.00 97.06 206 ARG A CA 1
ATOM 1647 C C . ARG A 1 206 ? 17.337 2.265 -44.067 1.00 97.06 206 ARG A C 1
ATOM 1649 O O . ARG A 1 206 ? 18.003 2.096 -45.086 1.00 97.06 206 ARG A O 1
ATOM 1656 N N . ASP A 1 207 ? 16.872 3.448 -43.689 1.00 96.94 207 ASP A N 1
ATOM 1657 C CA . ASP A 1 207 ? 17.105 4.667 -44.459 1.00 96.94 207 ASP A CA 1
ATOM 1658 C C . ASP A 1 207 ? 18.606 5.017 -44.462 1.00 96.94 207 ASP A C 1
ATOM 1660 O O . ASP A 1 207 ? 19.174 5.279 -45.523 1.00 96.94 207 ASP A O 1
ATOM 1664 N N . GLU A 1 208 ? 19.291 4.884 -43.321 1.00 97.25 208 GLU A N 1
ATOM 1665 C CA . GLU A 1 208 ? 20.749 5.043 -43.215 1.00 97.25 208 GLU A CA 1
ATOM 1666 C C . GLU A 1 208 ? 21.523 4.001 -44.027 1.00 97.25 208 GLU A C 1
ATOM 1668 O O . GLU A 1 208 ? 22.466 4.360 -44.735 1.00 97.25 208 GLU A O 1
ATOM 1673 N N . ALA A 1 209 ? 21.105 2.734 -43.989 1.00 96.50 209 ALA A N 1
ATOM 1674 C CA . ALA A 1 209 ? 21.703 1.676 -44.798 1.00 96.50 209 ALA A CA 1
ATOM 1675 C C . ALA A 1 209 ? 21.547 1.960 -46.301 1.00 96.50 209 ALA A C 1
ATOM 1677 O O . ALA A 1 209 ? 22.510 1.835 -47.054 1.00 96.50 209 ALA A O 1
ATOM 1678 N N . SER A 1 210 ? 20.368 2.416 -46.738 1.00 96.75 210 SER A N 1
ATOM 1679 C CA . SER A 1 210 ? 20.132 2.788 -48.139 1.00 96.75 210 SER A CA 1
ATOM 1680 C C . SER A 1 210 ? 20.978 3.991 -48.573 1.00 96.75 210 SER A C 1
ATOM 1682 O O . SER A 1 210 ? 21.538 3.999 -49.668 1.00 96.75 210 SER A O 1
ATOM 1684 N N . ALA A 1 211 ? 21.151 4.982 -47.693 1.00 97.38 211 ALA A N 1
ATOM 1685 C CA . ALA A 1 211 ? 22.002 6.136 -47.955 1.00 97.38 211 ALA A CA 1
ATOM 1686 C C . ALA A 1 211 ? 23.482 5.738 -48.069 1.00 97.38 211 ALA A C 1
ATOM 1688 O O . ALA A 1 211 ? 24.202 6.265 -48.918 1.00 97.38 211 ALA A O 1
ATOM 1689 N N . GLN A 1 212 ? 23.944 4.800 -47.238 1.00 97.31 212 GLN A N 1
ATOM 169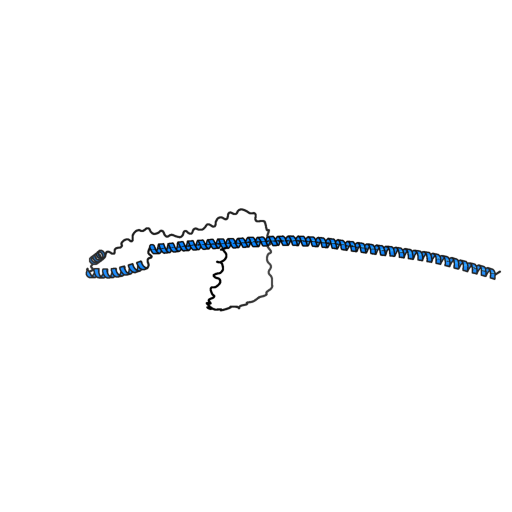0 C CA . GLN A 1 212 ? 25.286 4.229 -47.355 1.00 97.31 212 GLN A CA 1
ATOM 1691 C C . GLN A 1 212 ? 25.451 3.439 -48.656 1.00 97.31 212 GLN A C 1
ATOM 1693 O O . GLN A 1 212 ? 26.468 3.600 -49.323 1.00 97.31 212 GLN A O 1
ATOM 1698 N N . GLU A 1 213 ? 24.453 2.651 -49.059 1.00 96.88 213 GLU A N 1
ATOM 1699 C CA . GLU A 1 213 ? 24.492 1.903 -50.319 1.00 96.88 213 GLU A CA 1
ATOM 1700 C C . GLU A 1 213 ? 24.623 2.834 -51.535 1.00 96.88 213 GLU A C 1
ATOM 1702 O O . GLU A 1 213 ? 25.416 2.562 -52.436 1.00 96.88 213 GLU A O 1
ATOM 1707 N N . ILE A 1 214 ? 23.906 3.963 -51.544 1.00 96.94 214 ILE A N 1
ATOM 1708 C CA . ILE A 1 214 ? 24.031 4.978 -52.601 1.00 96.94 214 ILE A CA 1
ATOM 1709 C C . ILE A 1 214 ? 25.445 5.563 -52.626 1.00 96.94 214 ILE A C 1
ATOM 1711 O O . ILE A 1 214 ? 26.049 5.626 -53.694 1.00 96.94 214 ILE A O 1
ATOM 1715 N N . LYS A 1 215 ? 25.998 5.941 -51.466 1.00 97.25 215 LYS A N 1
ATOM 1716 C CA . LYS A 1 215 ? 27.367 6.476 -51.377 1.00 97.25 215 LYS A CA 1
ATOM 1717 C C . LYS A 1 215 ? 28.405 5.475 -51.874 1.00 97.25 215 LYS A C 1
ATOM 1719 O O . LYS A 1 215 ? 29.326 5.867 -52.580 1.00 97.25 215 LYS A O 1
ATOM 1724 N N . ILE A 1 216 ? 28.243 4.194 -51.537 1.00 97.19 216 ILE A N 1
ATOM 1725 C CA . ILE A 1 216 ? 29.126 3.127 -52.019 1.00 97.19 216 ILE A CA 1
ATOM 1726 C C . ILE A 1 216 ? 29.052 3.040 -53.544 1.00 97.19 216 ILE A C 1
ATOM 1728 O O . ILE A 1 216 ? 30.093 3.080 -54.192 1.00 97.19 216 ILE A O 1
ATOM 1732 N N . LYS A 1 217 ? 27.847 3.002 -54.128 1.00 96.69 217 LYS A N 1
ATOM 1733 C CA . LYS A 1 217 ? 27.672 2.965 -55.591 1.00 96.69 217 LYS A CA 1
ATOM 1734 C C . LYS A 1 217 ? 28.267 4.192 -56.277 1.00 96.69 217 LYS A C 1
ATOM 1736 O O . LYS A 1 217 ? 28.924 4.056 -57.300 1.00 96.69 217 LYS A O 1
ATOM 1741 N N . GLU A 1 218 ? 28.089 5.380 -55.708 1.00 96.25 218 GLU A N 1
ATOM 1742 C CA . GLU A 1 218 ? 28.711 6.601 -56.226 1.00 96.25 218 GLU A CA 1
ATOM 1743 C C . GLU A 1 218 ? 30.242 6.486 -56.220 1.00 96.25 218 GLU A C 1
ATOM 1745 O O . GLU A 1 218 ? 30.884 6.729 -57.243 1.00 96.25 218 GLU A O 1
ATOM 1750 N N . THR A 1 219 ? 30.841 6.040 -55.110 1.00 96.88 219 THR A N 1
ATOM 1751 C CA . THR A 1 219 ? 32.295 5.827 -55.049 1.00 96.88 219 THR A CA 1
ATOM 1752 C C . THR A 1 219 ? 32.775 4.741 -56.005 1.00 96.88 219 THR A C 1
ATOM 1754 O O . THR A 1 219 ? 33.835 4.902 -56.600 1.00 96.88 219 THR A O 1
ATOM 1757 N N . ASP A 1 220 ? 31.989 3.685 -56.208 1.00 96.88 220 ASP A N 1
ATOM 1758 C CA . ASP A 1 220 ? 32.307 2.588 -57.124 1.00 96.88 220 ASP A CA 1
ATOM 1759 C C . ASP A 1 220 ? 32.336 3.087 -58.576 1.00 96.88 220 ASP A C 1
ATOM 1761 O O . ASP A 1 220 ? 33.346 2.956 -59.265 1.00 96.88 220 ASP A O 1
ATOM 1765 N N . THR A 1 221 ? 31.300 3.823 -59.000 1.00 96.56 221 THR A N 1
ATOM 1766 C CA . THR A 1 221 ? 31.271 4.454 -60.334 1.00 96.56 221 THR A CA 1
ATOM 1767 C C . THR A 1 221 ? 32.403 5.463 -60.534 1.00 96.56 221 THR A C 1
ATOM 1769 O O . THR A 1 221 ? 32.959 5.574 -61.629 1.00 96.56 221 THR A O 1
ATOM 1772 N N . ARG A 1 222 ? 32.799 6.186 -59.476 1.00 96.56 222 ARG A N 1
ATOM 1773 C CA . ARG A 1 222 ? 33.945 7.096 -59.526 1.00 96.56 222 ARG A CA 1
ATOM 1774 C C . ARG A 1 222 ? 35.251 6.331 -59.733 1.00 96.56 222 ARG A C 1
ATOM 1776 O O . ARG A 1 222 ? 36.024 6.726 -60.603 1.00 96.56 222 ARG A O 1
ATOM 1783 N N . ILE A 1 223 ? 35.465 5.234 -59.007 1.00 97.12 223 ILE A N 1
ATOM 1784 C CA . ILE A 1 223 ? 36.637 4.362 -59.175 1.00 97.12 223 ILE A CA 1
ATOM 1785 C C . ILE A 1 223 ? 36.683 3.802 -60.600 1.00 97.12 223 ILE A C 1
ATOM 1787 O O . ILE A 1 223 ? 37.721 3.893 -61.251 1.00 97.12 223 ILE A O 1
ATOM 1791 N N . GLU A 1 224 ? 35.568 3.295 -61.129 1.00 96.00 224 GLU A N 1
ATOM 1792 C CA . GLU A 1 224 ? 35.499 2.814 -62.514 1.00 96.00 224 GLU A CA 1
ATOM 1793 C C . GLU A 1 224 ? 35.861 3.911 -63.526 1.00 96.00 224 GLU A C 1
ATOM 1795 O O . GLU A 1 224 ? 36.623 3.664 -64.467 1.00 96.00 224 GLU A O 1
ATOM 1800 N N . SER A 1 225 ? 35.378 5.141 -63.312 1.00 95.81 225 SER A N 1
ATOM 1801 C CA . SER A 1 225 ? 35.711 6.281 -64.171 1.00 95.81 225 SER A CA 1
ATOM 1802 C C . SER A 1 225 ? 37.194 6.664 -64.095 1.00 95.81 225 SER A C 1
ATOM 1804 O O . SER A 1 225 ? 37.809 6.938 -65.128 1.00 95.81 225 SER A O 1
ATOM 1806 N N . GLU A 1 226 ? 37.802 6.622 -62.904 1.00 96.44 226 GLU A N 1
ATOM 1807 C CA . GLU A 1 226 ? 39.233 6.873 -62.709 1.00 96.44 226 GLU A CA 1
ATOM 1808 C C . GLU A 1 226 ? 40.077 5.773 -63.374 1.00 96.44 226 GLU A C 1
ATOM 1810 O O . GLU A 1 226 ? 41.052 6.082 -64.060 1.00 96.44 226 GLU A O 1
ATOM 1815 N N . ILE A 1 227 ? 39.667 4.502 -63.278 1.00 96.31 227 ILE A N 1
ATOM 1816 C CA . ILE A 1 227 ? 40.319 3.373 -63.963 1.00 96.31 227 ILE A CA 1
ATOM 1817 C C . ILE A 1 227 ? 40.244 3.535 -65.485 1.00 96.31 227 ILE A C 1
ATOM 1819 O O . ILE A 1 227 ? 41.253 3.355 -66.175 1.00 96.31 227 ILE A O 1
ATOM 1823 N N . ALA A 1 228 ? 39.076 3.889 -66.030 1.00 95.19 228 ALA A N 1
ATOM 1824 C CA . ALA A 1 228 ? 38.925 4.165 -67.457 1.00 95.19 228 ALA A CA 1
ATOM 1825 C C . ALA A 1 228 ? 39.820 5.339 -67.890 1.00 95.19 228 ALA A C 1
ATOM 1827 O O . ALA A 1 228 ? 40.524 5.242 -68.899 1.00 95.19 228 ALA A O 1
ATOM 1828 N N . GLY A 1 229 ? 39.875 6.403 -67.084 1.00 96.00 229 GLY A N 1
ATOM 1829 C CA . GLY A 1 229 ? 40.786 7.530 -67.271 1.00 96.00 229 GLY A CA 1
ATOM 1830 C C . GLY A 1 229 ? 42.249 7.087 -67.347 1.00 96.00 229 GLY A C 1
ATOM 1831 O O . GLY A 1 229 ? 42.918 7.346 -68.348 1.00 96.00 229 GLY A O 1
ATOM 1832 N N . LEU A 1 230 ? 42.732 6.340 -66.352 1.00 96.06 230 LEU A N 1
ATOM 1833 C CA . LEU A 1 230 ? 44.099 5.805 -66.326 1.00 96.06 230 LEU A CA 1
ATOM 1834 C C . LEU A 1 230 ? 44.396 4.905 -67.534 1.00 96.06 230 LEU A C 1
ATOM 1836 O O . LEU A 1 230 ? 45.480 4.981 -68.116 1.00 96.06 230 LEU A O 1
ATOM 1840 N N . ARG A 1 231 ? 43.430 4.088 -67.966 1.00 95.31 231 ARG A N 1
ATOM 1841 C CA . ARG A 1 231 ? 43.574 3.237 -69.153 1.00 95.31 231 ARG A CA 1
ATOM 1842 C C . ARG A 1 231 ? 43.761 4.060 -70.429 1.00 95.31 231 ARG A C 1
ATOM 1844 O O . ARG A 1 231 ? 44.663 3.753 -71.207 1.00 95.31 231 ARG A O 1
ATOM 1851 N N . THR A 1 232 ? 42.969 5.115 -70.626 1.00 95.75 232 THR A N 1
ATOM 1852 C CA . THR A 1 232 ? 43.110 6.001 -71.799 1.00 95.75 232 THR A CA 1
ATOM 1853 C C . THR A 1 232 ? 44.441 6.753 -71.793 1.00 95.75 232 THR A C 1
ATOM 1855 O O . THR A 1 232 ? 45.108 6.827 -72.824 1.00 95.75 232 THR A O 1
ATOM 1858 N N . GLN A 1 233 ? 44.888 7.236 -70.627 1.00 95.62 233 GLN A N 1
ATOM 1859 C CA . GLN A 1 233 ? 46.210 7.852 -70.474 1.00 95.62 233 GLN A CA 1
ATOM 1860 C C . GLN A 1 233 ? 47.328 6.870 -70.835 1.00 95.62 233 GLN A C 1
ATOM 1862 O O . GLN A 1 233 ? 48.268 7.228 -71.541 1.00 95.62 233 GLN A O 1
ATOM 1867 N N . MET A 1 234 ? 47.211 5.610 -70.415 1.00 96.00 234 MET A N 1
ATOM 1868 C CA . MET A 1 234 ? 48.183 4.573 -70.752 1.00 96.00 234 MET A CA 1
ATOM 1869 C C . MET A 1 234 ? 48.211 4.251 -72.252 1.00 96.00 234 MET A C 1
ATOM 1871 O O . MET A 1 234 ? 49.289 4.063 -72.817 1.00 96.00 234 MET A O 1
ATOM 1875 N N . GLU A 1 235 ? 47.059 4.205 -72.921 1.00 94.81 235 GLU A N 1
ATOM 1876 C CA . GLU A 1 235 ? 46.988 4.048 -74.380 1.00 94.81 235 GLU A CA 1
ATOM 1877 C C . GLU A 1 235 ? 47.616 5.245 -75.113 1.00 94.81 235 GLU A C 1
ATOM 1879 O O . GLU A 1 235 ? 48.391 5.048 -76.052 1.00 94.81 235 GLU A O 1
ATOM 1884 N N . ALA A 1 236 ? 47.387 6.470 -74.630 1.00 94.44 236 ALA A N 1
ATOM 1885 C CA . ALA A 1 236 ? 48.027 7.672 -75.160 1.00 94.44 236 ALA A CA 1
ATOM 1886 C C . ALA A 1 236 ? 49.558 7.631 -75.002 1.00 94.44 236 ALA A C 1
ATOM 1888 O O . ALA A 1 236 ? 50.277 7.914 -75.960 1.00 94.44 236 ALA A O 1
ATOM 1889 N N . ILE A 1 237 ? 50.067 7.212 -73.837 1.00 95.62 237 ILE A N 1
ATOM 1890 C CA . ILE A 1 237 ? 51.512 7.049 -73.598 1.00 95.62 237 ILE A CA 1
ATOM 1891 C C . ILE A 1 237 ? 52.107 6.009 -74.555 1.00 95.62 237 ILE A C 1
ATOM 1893 O O . ILE A 1 237 ? 53.150 6.258 -75.159 1.00 95.62 237 ILE A O 1
ATOM 1897 N N . LYS A 1 238 ? 51.444 4.862 -74.761 1.00 95.69 238 LYS A N 1
ATOM 1898 C CA . LYS A 1 238 ? 51.895 3.854 -75.739 1.00 95.69 238 LYS A CA 1
ATOM 1899 C C . LYS A 1 238 ? 52.000 4.440 -77.148 1.00 95.69 238 LYS A C 1
ATOM 1901 O O . LYS A 1 238 ? 52.974 4.172 -77.849 1.00 95.69 238 LYS A O 1
ATOM 1906 N N . PHE A 1 239 ? 51.027 5.253 -77.555 1.00 95.31 239 PHE A N 1
ATOM 1907 C CA . PHE A 1 239 ? 51.043 5.904 -78.862 1.00 95.31 239 PHE A CA 1
ATOM 1908 C C . PHE A 1 239 ? 52.160 6.950 -78.984 1.00 95.31 239 PHE A C 1
ATOM 1910 O O . PHE A 1 239 ? 52.858 6.974 -79.995 1.00 95.31 239 PHE A O 1
ATOM 1917 N N . GLN A 1 240 ? 52.398 7.754 -77.943 1.00 94.75 240 GLN A N 1
ATOM 1918 C CA . GLN A 1 240 ? 53.526 8.693 -77.900 1.00 94.75 240 GLN A CA 1
ATOM 1919 C C . GLN A 1 240 ? 54.871 7.969 -78.028 1.00 94.75 240 GLN A C 1
ATOM 1921 O O . GLN A 1 240 ? 55.725 8.395 -78.803 1.00 94.75 240 GLN A O 1
ATOM 1926 N N . ILE A 1 241 ? 55.053 6.841 -77.331 1.00 95.38 241 ILE A N 1
ATOM 1927 C CA . ILE A 1 241 ? 56.262 6.014 -77.457 1.00 95.38 241 ILE A CA 1
ATOM 1928 C C . ILE A 1 241 ? 56.440 5.543 -78.905 1.00 95.38 241 ILE A C 1
ATOM 1930 O O . ILE A 1 241 ? 57.535 5.674 -79.452 1.00 95.38 241 ILE A O 1
ATOM 1934 N N . LEU A 1 242 ? 55.378 5.052 -79.556 1.00 94.81 242 LEU A N 1
ATOM 1935 C CA . LEU A 1 242 ? 55.431 4.668 -80.971 1.00 94.81 242 LEU A CA 1
ATOM 1936 C C . LEU A 1 242 ? 55.824 5.845 -81.875 1.00 94.81 242 LEU A C 1
ATOM 1938 O O . LEU A 1 242 ? 56.679 5.678 -82.743 1.00 94.81 242 LEU A O 1
ATOM 1942 N N . GLN A 1 243 ? 55.265 7.038 -81.656 1.00 92.50 243 GLN A N 1
ATOM 1943 C CA . GLN A 1 243 ? 55.639 8.241 -82.408 1.00 92.50 243 GLN A CA 1
ATOM 1944 C C . GLN A 1 243 ? 57.116 8.608 -82.220 1.00 92.50 243 GLN A C 1
ATOM 1946 O O . GLN A 1 243 ? 57.798 8.888 -83.207 1.00 92.50 243 GLN A O 1
ATOM 1951 N N . TYR A 1 244 ? 57.636 8.563 -80.988 1.00 95.19 244 TYR A N 1
ATOM 1952 C CA . TYR A 1 244 ? 59.055 8.804 -80.724 1.00 95.19 244 TYR A CA 1
ATOM 1953 C C . TYR A 1 244 ? 59.947 7.786 -81.435 1.00 95.19 244 TYR A C 1
ATOM 1955 O O . TYR A 1 244 ? 60.948 8.183 -82.025 1.00 95.19 244 TYR A O 1
ATOM 1963 N N . MET A 1 245 ? 59.575 6.501 -81.444 1.00 93.00 245 MET A N 1
ATOM 1964 C CA . MET A 1 245 ? 60.316 5.464 -82.174 1.00 93.00 245 MET A CA 1
ATOM 1965 C C . MET A 1 245 ? 60.322 5.713 -83.687 1.00 93.00 245 MET A C 1
ATOM 1967 O O . MET A 1 245 ? 61.367 5.614 -84.327 1.00 93.00 245 MET A O 1
ATOM 1971 N N . VAL A 1 246 ? 59.179 6.082 -84.272 1.00 94.50 246 VAL A N 1
ATOM 1972 C CA . VAL A 1 246 ? 59.104 6.439 -85.699 1.00 94.50 246 VAL A CA 1
ATOM 1973 C C . VAL A 1 246 ? 59.977 7.662 -85.993 1.00 94.50 246 VAL A C 1
ATOM 1975 O O . VAL A 1 246 ? 60.716 7.667 -86.980 1.00 94.50 246 VAL A O 1
ATOM 1978 N N . GLY A 1 247 ? 59.943 8.673 -85.122 1.00 93.75 247 GLY A N 1
ATOM 1979 C CA . GLY A 1 247 ? 60.765 9.875 -85.234 1.00 93.75 247 GLY A CA 1
ATOM 1980 C C . GLY A 1 247 ? 62.265 9.579 -85.179 1.00 93.75 247 GLY A C 1
ATOM 1981 O O . GLY A 1 247 ? 63.010 10.062 -86.032 1.00 93.75 247 GLY A O 1
ATOM 1982 N N . THR A 1 248 ? 62.720 8.751 -84.233 1.00 94.25 248 THR A N 1
ATOM 1983 C CA . THR A 1 248 ? 64.144 8.400 -84.099 1.00 94.25 248 THR A CA 1
ATOM 1984 C C . THR A 1 248 ? 64.640 7.531 -85.251 1.00 94.25 248 THR A C 1
ATOM 1986 O O . THR A 1 248 ? 65.715 7.809 -85.778 1.00 94.25 248 THR A O 1
ATOM 1989 N N . ILE A 1 249 ? 63.863 6.537 -85.702 1.00 94.62 249 ILE A N 1
ATOM 1990 C CA . ILE A 1 249 ? 64.216 5.703 -86.866 1.00 94.62 249 ILE A CA 1
ATOM 1991 C C . ILE A 1 249 ? 64.302 6.563 -88.133 1.00 94.62 249 ILE A C 1
ATOM 1993 O O . ILE A 1 249 ? 65.267 6.451 -88.888 1.00 94.62 249 ILE A O 1
ATOM 1997 N N . THR A 1 250 ? 63.334 7.459 -88.348 1.00 94.06 250 THR A N 1
ATOM 1998 C CA . THR A 1 250 ? 63.330 8.365 -89.508 1.00 94.06 250 THR A CA 1
ATOM 1999 C C . THR A 1 250 ? 64.508 9.339 -89.454 1.00 94.06 250 THR A C 1
ATOM 2001 O O . THR A 1 250 ? 65.189 9.532 -90.459 1.00 94.06 250 THR A O 1
ATOM 2004 N N . GLY A 1 251 ? 64.800 9.910 -88.281 1.00 94.44 251 GLY A N 1
ATOM 2005 C CA . GLY A 1 251 ? 65.948 10.794 -88.074 1.00 94.44 251 GLY A CA 1
ATOM 2006 C C . GLY A 1 251 ? 67.286 10.089 -88.314 1.00 94.44 251 GLY A C 1
ATOM 2007 O O . GLY A 1 251 ? 68.131 10.606 -89.043 1.00 94.44 251 GLY A O 1
ATOM 2008 N N . ALA A 1 252 ? 67.462 8.880 -87.774 1.00 92.44 252 ALA A N 1
ATOM 2009 C CA . ALA A 1 252 ? 68.648 8.061 -88.019 1.00 92.44 252 ALA A CA 1
ATOM 2010 C C . ALA A 1 252 ? 68.793 7.699 -89.508 1.00 92.44 252 ALA A C 1
ATOM 2012 O O . ALA A 1 252 ? 69.875 7.848 -90.074 1.00 92.44 252 ALA A O 1
ATOM 2013 N N . GLY A 1 253 ? 67.700 7.298 -90.167 1.00 93.12 253 GLY A N 1
ATOM 2014 C CA . GLY A 1 253 ? 67.675 7.030 -91.606 1.00 93.12 253 GLY A CA 1
ATOM 2015 C C . GLY A 1 253 ? 68.075 8.249 -92.443 1.00 93.12 253 GLY A C 1
ATOM 2016 O O . GLY A 1 253 ? 68.895 8.126 -93.351 1.00 93.12 253 GLY A O 1
ATOM 2017 N N . ALA A 1 254 ? 67.573 9.440 -92.104 1.00 93.00 254 ALA A N 1
ATOM 2018 C CA . ALA A 1 254 ? 67.943 10.686 -92.774 1.00 93.00 254 ALA A CA 1
ATOM 2019 C C . ALA A 1 254 ? 69.434 11.025 -92.603 1.00 93.00 254 ALA A C 1
ATOM 2021 O O . ALA A 1 254 ? 70.081 11.428 -93.570 1.00 93.00 254 ALA A O 1
ATOM 2022 N N . LEU A 1 255 ? 70.001 10.818 -91.408 1.00 92.06 255 LEU A N 1
ATOM 2023 C CA . LEU A 1 255 ? 71.433 11.010 -91.159 1.00 92.06 255 LEU A CA 1
ATOM 2024 C C . LEU A 1 255 ? 72.296 10.026 -91.959 1.00 92.06 255 LEU A C 1
ATOM 2026 O O . LEU A 1 255 ? 73.297 10.439 -92.540 1.00 92.06 255 LEU A O 1
ATOM 2030 N N . ILE A 1 256 ? 71.895 8.753 -92.044 1.00 92.12 256 ILE A N 1
ATOM 2031 C CA . ILE A 1 256 ? 72.580 7.749 -92.874 1.00 92.12 256 ILE A CA 1
ATOM 2032 C C . ILE A 1 256 ? 72.559 8.176 -94.347 1.00 92.12 256 ILE A C 1
ATOM 2034 O O . ILE A 1 256 ? 73.598 8.163 -95.006 1.00 92.12 256 ILE A O 1
ATOM 2038 N N . LEU A 1 257 ? 71.403 8.607 -94.863 1.00 88.75 257 LEU A N 1
ATOM 2039 C CA . LEU A 1 257 ? 71.282 9.105 -96.237 1.00 88.75 257 LEU A CA 1
ATOM 2040 C C . LEU A 1 257 ? 72.140 10.358 -96.479 1.00 88.75 257 LEU A C 1
ATOM 2042 O O . LEU A 1 257 ? 72.771 10.475 -97.530 1.00 88.75 257 LEU A O 1
ATOM 2046 N N . ALA A 1 258 ? 72.207 11.279 -95.514 1.00 90.38 258 ALA A N 1
ATOM 2047 C CA . ALA A 1 258 ? 73.062 12.461 -95.592 1.00 90.38 258 ALA A CA 1
ATOM 2048 C C . ALA A 1 258 ? 74.558 12.098 -95.594 1.00 90.38 258 ALA A C 1
ATOM 2050 O O . ALA A 1 258 ? 75.320 12.651 -96.388 1.00 90.38 258 ALA A O 1
ATOM 2051 N N . TYR A 1 259 ? 74.973 11.136 -94.765 1.00 91.94 259 TYR A N 1
ATOM 2052 C CA . TYR A 1 259 ? 76.346 10.630 -94.727 1.00 91.94 259 TYR A CA 1
ATOM 2053 C C . TYR A 1 259 ? 76.747 9.966 -96.051 1.00 91.94 259 TYR A C 1
ATOM 2055 O O . TYR A 1 259 ? 77.788 10.301 -96.617 1.00 91.94 259 TYR A O 1
ATOM 2063 N N . LEU A 1 260 ? 75.887 9.096 -96.599 1.00 88.50 260 LEU A N 1
ATOM 2064 C CA . LEU A 1 260 ? 76.107 8.466 -97.907 1.00 88.50 260 LEU A CA 1
ATOM 2065 C C . LEU A 1 260 ? 76.234 9.496 -99.041 1.00 88.50 260 LEU A C 1
ATOM 2067 O O . LEU A 1 260 ? 76.979 9.265 -99.989 1.00 88.50 260 LEU A O 1
ATOM 2071 N N . ARG A 1 261 ? 75.539 10.638 -98.947 1.00 86.38 261 ARG A N 1
ATOM 2072 C CA . ARG A 1 261 ? 75.652 11.736 -99.918 1.00 86.38 261 ARG A CA 1
ATOM 2073 C C . ARG A 1 261 ? 76.956 12.530 -99.793 1.00 86.38 261 ARG A C 1
ATOM 2075 O O . ARG A 1 261 ? 77.415 13.041 -100.800 1.00 86.38 261 ARG A O 1
ATOM 2082 N N . MET A 1 262 ? 77.531 12.663 -98.599 1.00 82.62 262 MET A N 1
ATOM 2083 C CA . MET A 1 262 ? 78.797 13.387 -98.392 1.00 82.62 262 MET A CA 1
ATOM 2084 C C . MET A 1 262 ? 80.020 12.577 -98.861 1.00 82.62 262 MET A C 1
ATOM 2086 O O . MET A 1 262 ? 81.026 13.163 -99.246 1.00 82.62 262 MET A O 1
ATOM 2090 N N . PHE A 1 263 ? 79.931 11.243 -98.834 1.00 76.50 263 PHE A N 1
ATOM 2091 C CA . PHE A 1 263 ? 80.995 10.323 -99.267 1.00 76.50 263 PHE A CA 1
ATOM 2092 C C . PHE A 1 263 ? 80.943 9.934 -100.757 1.00 76.50 263 PHE A C 1
ATOM 2094 O O . PHE A 1 263 ? 81.781 9.150 -101.207 1.00 76.50 263 PHE A O 1
ATOM 2101 N N . LYS A 1 264 ? 79.978 10.460 -101.517 1.00 54.84 264 LYS A N 1
ATOM 2102 C CA . LYS A 1 264 ? 79.851 10.293 -102.970 1.00 54.84 264 LYS A CA 1
ATOM 2103 C C . LYS A 1 264 ? 80.191 11.598 -103.676 1.00 54.84 264 LYS A C 1
ATOM 2105 O O . LYS A 1 264 ? 80.877 11.510 -104.715 1.00 54.84 264 LYS A O 1
#

InterPro domains:
  IPR024461 Coiled-coil domain-containing protein 90-like [PF07798] (89-263)
  IPR024461 Coiled-coil domain-containing protein 90-like [PTHR14360] (15-263)